Protein AF-A0A2E2QR20-F1 (afdb_monomer_lite)

Secondary structure (DSSP, 8-state):
----HHHHHHHHHHHT-TTTS-TTGGG--HHHHHHHHHHHHHHHHHHHHTT-HHHHHHHHHHHHHHHHHHHHHHHHTTS--HHHHHHHHHHHHHHH-TTT-TTSSTT----GGGPPPHHHHHHHHHHHHHHHHHTSPPSSTTSPPPTTTT--TTS-HHHHHHHHHHHHHTTT-S-SSSHHHHHHHHHHHHHHHHHHH-

Sequence (198 aa):
MSYTIDDLKTLMARLRDPETGCPWDTRQTYRTIVPHTLEEAYEVADAIEREDYPHLKDELGDLLFQVIFYAQIGREDGHFDFDGVVHHLVRKLVRRHPHVFPEGTLDSRIDPDNRPDEAWIKESWERIKAEERALKPAPDAGAPESRLDGIARTLPAMARAEKLQKRAARHGFDWPDIAPVFDKLHEEIDELKEAWEA

Structure (mmCIF, N/CA/C/O backbone):
data_AF-A0A2E2QR20-F1
#
_entry.id   AF-A0A2E2QR20-F1
#
loop_
_atom_site.group_PDB
_atom_site.id
_atom_site.type_symbol
_atom_site.label_atom_id
_atom_site.label_alt_id
_atom_site.label_comp_id
_atom_site.label_asym_id
_atom_site.label_entity_id
_atom_site.label_seq_id
_atom_site.pdbx_PDB_ins_code
_atom_site.Cartn_x
_atom_site.Cartn_y
_atom_site.Cartn_z
_atom_site.occupancy
_atom_site.B_iso_or_equiv
_atom_site.auth_seq_id
_atom_site.auth_comp_id
_atom_site.auth_asym_id
_atom_site.auth_atom_id
_atom_site.pdbx_PDB_model_num
ATOM 1 N N . MET A 1 1 ? 2.701 27.846 -2.614 1.00 77.56 1 MET A N 1
ATOM 2 C CA . MET A 1 1 ? 3.636 26.922 -1.936 1.00 77.56 1 MET A CA 1
ATOM 3 C C . MET A 1 1 ? 3.178 25.508 -2.236 1.00 77.56 1 MET A C 1
ATOM 5 O O . MET A 1 1 ? 1.974 25.304 -2.306 1.00 77.56 1 MET A O 1
ATOM 9 N N . SER A 1 2 ? 4.102 24.579 -2.472 1.00 91.56 2 SER A N 1
ATOM 10 C CA . SER A 1 2 ? 3.808 23.159 -2.703 1.00 91.56 2 SER A CA 1
ATOM 11 C C . SER A 1 2 ? 4.402 22.333 -1.570 1.00 91.56 2 SER A C 1
ATOM 13 O O . SER A 1 2 ? 5.550 22.571 -1.201 1.00 91.56 2 SER A O 1
ATOM 15 N N . TYR A 1 3 ? 3.634 21.382 -1.050 1.00 96.88 3 TYR A N 1
ATOM 16 C CA . TYR A 1 3 ? 4.095 20.429 -0.044 1.00 96.88 3 TYR A CA 1
ATOM 17 C C . TYR A 1 3 ? 4.788 19.227 -0.697 1.00 96.88 3 TYR A C 1
ATOM 19 O O . TYR A 1 3 ? 4.536 18.897 -1.857 1.00 96.88 3 TYR A O 1
ATOM 27 N N . THR A 1 4 ? 5.666 18.589 0.064 1.00 96.88 4 THR A N 1
ATOM 28 C CA . THR A 1 4 ? 6.452 17.406 -0.293 1.00 96.88 4 THR A CA 1
ATOM 29 C C . THR A 1 4 ? 6.040 16.204 0.561 1.00 96.88 4 THR A C 1
ATOM 31 O O . THR A 1 4 ? 5.252 16.317 1.500 1.00 96.88 4 THR A O 1
ATOM 34 N N . ILE A 1 5 ? 6.603 15.032 0.270 1.00 97.00 5 ILE A N 1
ATOM 35 C CA . ILE A 1 5 ? 6.406 13.838 1.103 1.00 97.00 5 ILE A CA 1
ATOM 36 C C . ILE A 1 5 ? 6.947 14.031 2.527 1.00 97.00 5 ILE A C 1
ATOM 38 O O . ILE A 1 5 ? 6.355 13.516 3.474 1.00 97.00 5 ILE A O 1
ATOM 42 N N . ASP A 1 6 ? 8.020 14.800 2.713 1.00 97.56 6 ASP A N 1
ATOM 43 C CA . ASP A 1 6 ? 8.552 15.070 4.053 1.00 97.56 6 ASP A CA 1
ATOM 44 C C . ASP A 1 6 ? 7.619 15.970 4.872 1.00 97.56 6 ASP A C 1
ATOM 46 O O . ASP A 1 6 ? 7.481 15.781 6.086 1.00 97.56 6 ASP A O 1
ATOM 50 N N . ASP A 1 7 ? 6.901 16.883 4.213 1.00 98.00 7 ASP A N 1
ATOM 51 C CA . ASP A 1 7 ? 5.836 17.658 4.853 1.00 98.00 7 ASP A CA 1
ATOM 52 C C . ASP A 1 7 ? 4.685 16.744 5.292 1.00 98.00 7 ASP A C 1
ATOM 54 O O . ASP A 1 7 ? 4.198 16.871 6.413 1.00 98.00 7 ASP A O 1
ATOM 58 N N . LEU A 1 8 ? 4.296 15.770 4.461 1.00 97.94 8 LEU A N 1
ATOM 59 C CA . LEU A 1 8 ? 3.256 14.790 4.794 1.00 97.94 8 LEU A CA 1
ATOM 60 C C . LEU A 1 8 ? 3.669 13.869 5.957 1.00 97.94 8 LEU A C 1
ATOM 62 O O . LEU A 1 8 ? 2.878 13.637 6.873 1.00 97.94 8 LEU A O 1
ATOM 66 N N . LYS A 1 9 ? 4.925 13.403 5.979 1.00 98.31 9 LYS A N 1
ATOM 67 C CA . LYS A 1 9 ? 5.504 12.657 7.114 1.00 98.31 9 LYS A CA 1
ATOM 68 C C . LYS A 1 9 ? 5.462 13.493 8.395 1.00 98.31 9 LYS A C 1
ATOM 70 O O . LYS A 1 9 ? 5.087 12.993 9.454 1.00 98.31 9 LYS A O 1
ATOM 75 N N . THR A 1 10 ? 5.818 14.774 8.296 1.00 98.38 10 THR A N 1
ATOM 76 C CA . THR A 1 10 ? 5.790 15.712 9.426 1.00 98.38 10 THR A CA 1
ATOM 77 C C . THR A 1 10 ? 4.365 15.950 9.919 1.00 98.38 10 THR A C 1
ATOM 79 O O . THR A 1 10 ? 4.124 15.928 11.125 1.00 98.38 10 THR A O 1
ATOM 82 N N . LEU A 1 11 ? 3.414 16.137 9.002 1.00 98.44 11 LEU A N 1
ATOM 83 C CA . LEU A 1 11 ? 1.996 16.305 9.304 1.00 98.44 11 LEU A CA 1
ATOM 84 C C . LEU A 1 11 ? 1.454 15.090 10.056 1.00 98.44 11 LEU A C 1
ATOM 86 O O . LEU A 1 11 ? 0.875 15.255 11.124 1.00 98.44 11 LEU A O 1
ATOM 90 N N . MET A 1 12 ? 1.698 13.877 9.557 1.00 98.44 12 MET A N 1
ATOM 91 C CA . MET A 1 12 ? 1.227 12.652 10.206 1.00 98.44 12 MET A CA 1
ATOM 92 C C . MET A 1 12 ? 1.830 12.473 11.606 1.00 98.44 12 MET A C 1
ATOM 94 O O . MET A 1 12 ? 1.111 12.163 12.555 1.00 98.44 12 MET A O 1
ATOM 98 N N . ALA A 1 13 ? 3.130 12.740 11.766 1.00 98.25 13 ALA A N 1
ATOM 99 C CA . ALA A 1 13 ? 3.775 12.706 13.076 1.00 98.25 13 ALA A CA 1
ATOM 100 C C . ALA A 1 13 ? 3.150 13.711 14.061 1.00 98.25 13 ALA A C 1
ATOM 102 O O . ALA A 1 13 ? 3.042 13.414 15.245 1.00 98.25 13 ALA A O 1
ATOM 103 N N . ARG A 1 14 ? 2.706 14.884 13.584 1.00 98.44 14 ARG A N 1
ATOM 104 C CA . ARG A 1 14 ? 1.979 15.866 14.405 1.00 98.44 14 ARG A CA 1
ATOM 105 C C . ARG A 1 14 ? 0.561 15.420 14.738 1.00 98.44 14 ARG A C 1
ATOM 107 O O . ARG A 1 14 ? 0.148 15.585 15.879 1.00 98.44 14 ARG A O 1
ATOM 114 N N . LEU A 1 15 ? -0.169 14.842 13.785 1.00 98.50 15 LEU A N 1
ATOM 115 C CA . LEU A 1 15 ? -1.511 14.305 14.034 1.00 98.50 15 LEU A CA 1
ATOM 116 C C . LEU A 1 15 ? -1.493 13.206 15.099 1.00 98.50 15 LEU A C 1
ATOM 118 O O . LEU A 1 15 ? -2.401 13.139 15.923 1.00 98.50 15 LEU A O 1
ATOM 122 N N . ARG A 1 16 ? -0.445 12.380 15.114 1.00 98.12 16 ARG A N 1
ATOM 123 C CA . ARG A 1 16 ? -0.284 11.271 16.061 1.00 98.12 16 ARG A CA 1
ATOM 124 C C . ARG A 1 16 ? 0.590 11.586 17.275 1.00 98.12 16 ARG A C 1
ATOM 126 O O . ARG A 1 16 ? 0.896 10.683 18.051 1.00 98.12 16 ARG A O 1
ATOM 133 N N . ASP A 1 17 ? 0.963 12.847 17.477 1.00 98.00 17 ASP A N 1
ATOM 134 C CA . ASP A 1 17 ? 1.697 13.259 18.670 1.00 98.00 17 ASP A CA 1
ATOM 135 C C . ASP A 1 17 ? 0.860 12.964 19.938 1.00 98.00 17 ASP A C 1
ATOM 137 O O . ASP A 1 17 ? -0.284 13.417 20.023 1.00 98.00 17 ASP A O 1
ATOM 141 N N . PRO A 1 18 ? 1.375 12.210 20.930 1.00 96.12 18 PRO A N 1
ATOM 142 C CA . PRO A 1 18 ? 0.577 11.803 22.090 1.00 96.12 18 PRO A CA 1
ATOM 143 C C . PRO A 1 18 ? 0.102 12.953 22.988 1.00 96.12 18 PRO A C 1
ATOM 145 O O . PRO A 1 18 ? -0.860 12.778 23.735 1.00 96.12 18 PRO A O 1
ATOM 148 N N . GLU A 1 19 ? 0.781 14.103 22.957 1.00 97.44 19 GLU A N 1
ATOM 149 C CA . GLU A 1 19 ? 0.493 15.240 23.837 1.00 97.44 19 GLU A CA 1
ATOM 150 C C . GLU A 1 19 ? -0.369 16.301 23.145 1.00 97.44 19 GLU A C 1
ATOM 152 O O . GLU A 1 19 ? -1.261 16.888 23.760 1.00 97.44 19 GLU A O 1
ATOM 157 N N . THR A 1 20 ? -0.096 16.558 21.867 1.00 97.81 20 THR A N 1
ATOM 158 C CA . THR A 1 20 ? -0.645 17.692 21.106 1.00 97.81 20 THR A CA 1
ATOM 159 C C . THR A 1 20 ? -1.403 17.284 19.848 1.00 97.81 20 THR A C 1
ATOM 161 O O . THR A 1 20 ? -2.007 18.137 19.195 1.00 97.81 20 THR A O 1
ATOM 164 N N . GLY A 1 21 ? -1.376 15.997 19.504 1.00 97.25 21 GLY A N 1
ATOM 165 C CA . GLY A 1 21 ? -2.012 15.455 18.317 1.00 97.25 21 GLY A CA 1
ATOM 166 C C . GLY A 1 21 ? -3.527 15.332 18.434 1.00 97.25 21 GLY A C 1
ATOM 167 O O . GLY A 1 21 ? -4.170 15.678 19.428 1.00 97.25 21 GLY A O 1
ATOM 168 N N . CYS A 1 22 ? -4.121 14.810 17.372 1.00 97.81 22 CYS A N 1
ATOM 169 C CA . CYS A 1 22 ? -5.545 14.559 17.289 1.00 97.81 22 CYS A CA 1
ATOM 170 C C . CYS A 1 22 ? -5.917 13.310 18.117 1.00 97.81 22 CYS A C 1
ATOM 172 O O . CYS A 1 22 ? -5.369 12.222 17.899 1.00 97.81 22 CYS A O 1
ATOM 174 N N . PRO A 1 23 ? -6.894 13.400 19.042 1.00 96.62 23 PRO A N 1
ATOM 175 C CA . PRO A 1 23 ? -7.329 12.256 19.848 1.00 96.62 23 PRO A CA 1
ATOM 176 C C . PRO A 1 23 ? -7.919 11.099 19.034 1.00 96.62 23 PRO A C 1
ATOM 178 O O . PRO A 1 23 ? -7.983 9.973 19.526 1.00 96.62 23 PRO A O 1
ATOM 181 N N . TRP A 1 24 ? -8.411 11.369 17.821 1.00 96.44 24 TRP A N 1
ATOM 182 C CA . TRP A 1 24 ? -8.887 10.324 16.920 1.00 96.44 24 TRP A CA 1
ATOM 183 C C . TRP A 1 24 ? -7.713 9.607 16.254 1.00 96.44 24 TRP A C 1
ATOM 185 O O . TRP A 1 24 ? -7.662 8.379 16.323 1.00 96.44 24 TRP A O 1
ATOM 195 N N . ASP A 1 25 ? -6.754 10.357 15.698 1.00 97.69 25 ASP A N 1
ATOM 196 C CA . ASP A 1 25 ? -5.595 9.798 14.996 1.00 97.69 25 ASP A CA 1
ATOM 197 C C . ASP A 1 25 ? -4.741 8.956 15.937 1.00 97.69 25 ASP A C 1
ATOM 199 O O . ASP A 1 25 ? -4.456 7.804 15.634 1.00 97.69 25 ASP A O 1
ATOM 203 N N . THR A 1 26 ? -4.409 9.476 17.120 1.00 97.44 26 THR A N 1
ATOM 204 C CA . THR A 1 26 ? -3.608 8.781 18.151 1.00 97.44 26 THR A CA 1
ATOM 205 C C . THR A 1 26 ? -4.195 7.441 18.611 1.00 97.44 26 THR A C 1
ATOM 207 O O . THR A 1 26 ? -3.447 6.550 19.011 1.00 97.44 26 THR A O 1
ATOM 210 N N . ARG A 1 27 ? -5.520 7.250 18.535 1.00 97.19 27 ARG A N 1
ATOM 211 C CA . ARG A 1 27 ? -6.189 5.989 18.917 1.00 97.19 27 ARG A CA 1
ATOM 212 C C . ARG A 1 27 ? -6.198 4.937 17.813 1.00 97.19 27 ARG A C 1
ATOM 214 O O . ARG A 1 27 ? -6.545 3.786 18.087 1.00 97.19 27 ARG A O 1
ATOM 221 N N . GLN A 1 28 ? -5.864 5.309 16.581 1.00 98.12 28 GLN A N 1
ATOM 222 C CA . GLN A 1 28 ? -5.882 4.372 15.468 1.00 98.12 28 GLN A CA 1
ATOM 223 C C . GLN A 1 28 ? -4.754 3.346 15.582 1.00 98.12 28 GLN A C 1
ATOM 225 O O . GLN A 1 28 ? -3.651 3.644 16.044 1.00 98.12 28 GLN A O 1
ATOM 230 N N . THR A 1 29 ? -5.046 2.138 15.109 1.00 97.62 29 THR A N 1
ATOM 231 C CA . THR A 1 29 ? -4.131 0.995 15.025 1.00 97.62 29 THR A CA 1
ATOM 232 C C . THR A 1 29 ? -4.129 0.464 13.596 1.00 97.62 29 THR A C 1
ATOM 234 O O . THR A 1 29 ? -5.047 0.763 12.833 1.00 97.62 29 THR A O 1
ATOM 237 N N . TYR A 1 30 ? -3.192 -0.422 13.236 1.00 97.31 30 TYR A N 1
ATOM 238 C CA . TYR A 1 30 ? -3.204 -1.045 11.903 1.00 97.31 30 TYR A CA 1
ATOM 239 C C . TYR A 1 30 ? -4.580 -1.609 11.526 1.00 97.31 30 TYR A C 1
ATOM 241 O O . TYR A 1 30 ? -5.037 -1.443 10.402 1.00 97.31 30 TYR A O 1
ATOM 249 N N . ARG A 1 31 ? -5.265 -2.254 12.480 1.00 96.38 31 ARG A N 1
ATOM 250 C CA . ARG A 1 31 ? -6.555 -2.911 12.243 1.00 96.38 31 ARG A CA 1
ATOM 251 C C . ARG A 1 31 ? -7.693 -1.928 12.003 1.00 96.38 31 ARG A C 1
ATOM 253 O O . ARG A 1 31 ? -8.572 -2.246 11.211 1.00 96.38 31 ARG A O 1
ATOM 260 N N . THR A 1 32 ? -7.697 -0.787 12.689 1.00 97.06 32 THR A N 1
ATOM 261 C CA . THR A 1 32 ? -8.779 0.201 12.549 1.00 97.06 32 THR A CA 1
ATOM 262 C C . THR A 1 32 ? -8.670 0.975 11.240 1.00 97.06 32 THR A C 1
ATOM 264 O O . THR A 1 32 ? -9.689 1.415 10.733 1.00 97.06 32 THR A O 1
ATOM 267 N N . ILE A 1 33 ? -7.471 1.055 10.653 1.00 97.00 33 ILE A N 1
ATOM 268 C CA . ILE A 1 33 ? -7.223 1.727 9.369 1.00 97.00 33 ILE A CA 1
ATOM 269 C C . ILE A 1 33 ? -7.548 0.845 8.144 1.00 97.00 33 ILE A C 1
ATOM 271 O O . ILE A 1 33 ? -7.801 1.364 7.059 1.00 97.00 33 ILE A O 1
ATOM 275 N N . VAL A 1 34 ? -7.592 -0.492 8.286 1.00 95.75 34 VAL A N 1
ATOM 276 C CA . VAL A 1 34 ? -7.855 -1.407 7.147 1.00 95.75 34 VAL A CA 1
ATOM 277 C C . VAL A 1 34 ? -9.154 -1.093 6.395 1.00 95.75 34 VAL A C 1
ATOM 279 O O . VAL A 1 34 ? -9.089 -1.054 5.168 1.00 95.75 34 VAL A O 1
ATOM 282 N N . PRO A 1 35 ? -10.313 -0.885 7.052 1.00 93.31 35 PRO A N 1
ATOM 283 C CA . PRO A 1 35 ? -11.553 -0.584 6.339 1.00 93.31 35 PRO A CA 1
ATOM 284 C C . PRO A 1 35 ? -11.434 0.673 5.473 1.00 93.31 35 PRO A C 1
ATOM 286 O O . PRO A 1 35 ? -11.756 0.604 4.295 1.00 93.31 35 PRO A O 1
ATOM 289 N N . HIS A 1 36 ? -10.862 1.749 6.022 1.00 95.12 36 HIS A N 1
ATOM 290 C CA . HIS A 1 36 ? -10.620 3.001 5.300 1.00 95.12 36 HIS A CA 1
ATOM 291 C C . HIS A 1 36 ? -9.690 2.790 4.102 1.00 95.12 36 HIS A C 1
ATOM 293 O O . HIS A 1 36 ? -9.986 3.213 3.000 1.00 95.12 36 HIS A O 1
ATOM 299 N N . THR A 1 37 ? -8.612 2.017 4.268 1.00 96.94 37 THR A N 1
ATOM 300 C CA . THR A 1 37 ? -7.702 1.694 3.150 1.00 96.94 37 THR A CA 1
ATOM 301 C C . THR A 1 37 ? -8.399 0.963 2.004 1.00 96.94 37 THR A C 1
ATOM 303 O O . THR A 1 37 ? -8.028 1.135 0.845 1.00 96.94 37 THR A O 1
ATOM 306 N N . LEU A 1 38 ? -9.372 0.105 2.315 1.00 93.56 38 LEU A N 1
ATOM 307 C CA . LEU A 1 38 ? -10.155 -0.578 1.290 1.00 93.56 38 LEU A CA 1
ATOM 308 C C . LEU A 1 38 ? -11.146 0.375 0.623 1.00 93.56 38 LEU A C 1
ATOM 310 O O . LEU A 1 38 ? -11.290 0.297 -0.590 1.00 93.56 38 LEU A O 1
ATOM 314 N N . GLU A 1 39 ? -11.792 1.244 1.400 1.00 93.38 39 GLU A N 1
ATOM 315 C CA . GLU A 1 39 ? -12.704 2.287 0.919 1.00 93.38 39 GLU A CA 1
ATOM 316 C C . GLU A 1 39 ? -12.002 3.211 -0.085 1.00 93.38 39 GLU A C 1
ATOM 318 O O . GLU A 1 39 ? -12.399 3.207 -1.247 1.00 93.38 39 GLU A O 1
ATOM 323 N N . GLU A 1 40 ? -10.867 3.826 0.274 1.00 97.19 40 GLU A N 1
ATOM 324 C CA . GLU A 1 40 ? -10.140 4.723 -0.648 1.00 97.19 40 GLU A CA 1
ATOM 325 C C . GLU A 1 40 ? -9.683 4.000 -1.926 1.00 97.19 40 GLU A C 1
ATOM 327 O O . GLU A 1 40 ? -9.619 4.569 -3.012 1.00 97.19 40 GLU A O 1
ATOM 332 N N . ALA A 1 41 ? -9.357 2.705 -1.835 1.00 96.31 41 ALA A N 1
ATOM 333 C CA . ALA A 1 41 ? -8.988 1.925 -3.014 1.00 96.31 41 ALA A CA 1
ATOM 334 C C . ALA A 1 41 ? -10.175 1.697 -3.969 1.00 96.31 41 ALA A C 1
ATOM 336 O O . ALA A 1 41 ? -9.956 1.576 -5.178 1.00 96.31 41 ALA A O 1
ATOM 337 N N . TYR A 1 42 ? -11.403 1.617 -3.447 1.00 93.00 42 TYR A N 1
ATOM 338 C CA . TYR A 1 42 ? -12.615 1.563 -4.265 1.00 93.00 42 TYR A CA 1
ATOM 339 C C . TYR A 1 42 ? -12.982 2.934 -4.827 1.00 93.00 42 TYR A C 1
ATOM 341 O O . TYR A 1 42 ? -13.334 2.994 -6.000 1.00 93.00 42 TYR A O 1
ATOM 349 N N . GLU A 1 43 ? -12.830 4.013 -4.061 1.00 96.44 43 GLU A N 1
ATOM 350 C CA . GLU A 1 43 ? -13.072 5.380 -4.547 1.00 96.44 43 GLU A CA 1
ATOM 351 C C . GLU A 1 43 ? -12.099 5.750 -5.682 1.00 96.44 43 GLU A C 1
ATOM 353 O O . GLU A 1 43 ? -12.511 6.251 -6.729 1.00 96.44 43 GLU A O 1
ATOM 358 N N . VAL A 1 44 ? -10.818 5.362 -5.577 1.00 98.25 44 VAL A N 1
ATOM 359 C CA . VAL A 1 44 ? -9.859 5.462 -6.696 1.00 98.25 44 VAL A CA 1
ATOM 360 C C . VAL A 1 44 ? -1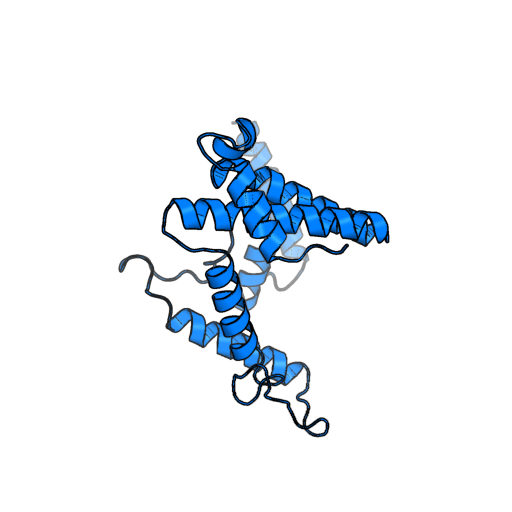0.363 4.716 -7.938 1.00 98.25 44 VAL A C 1
ATOM 362 O O . VAL A 1 44 ? -10.212 5.211 -9.057 1.00 98.25 44 VAL A O 1
ATOM 365 N N . ALA A 1 45 ? -10.928 3.517 -7.769 1.00 95.81 45 ALA A N 1
ATOM 366 C CA . ALA A 1 45 ? -11.449 2.739 -8.889 1.00 95.81 45 ALA A CA 1
ATOM 367 C C . ALA A 1 45 ? -12.691 3.401 -9.513 1.00 95.81 45 ALA A C 1
ATOM 369 O O . ALA A 1 45 ? -12.736 3.529 -10.736 1.00 95.81 45 ALA A O 1
ATOM 370 N N . ASP A 1 46 ? -13.639 3.881 -8.700 1.00 94.38 46 ASP A N 1
ATOM 371 C CA . ASP A 1 46 ? -14.839 4.599 -9.160 1.00 94.38 46 ASP A CA 1
ATOM 372 C C . ASP A 1 46 ? -14.468 5.875 -9.927 1.00 94.38 46 ASP A C 1
ATOM 374 O O . ASP A 1 46 ? -14.947 6.108 -11.041 1.00 94.38 46 ASP A O 1
ATOM 378 N N . ALA A 1 47 ? -13.532 6.666 -9.394 1.00 97.06 47 ALA A N 1
ATOM 379 C CA . ALA A 1 47 ? -13.051 7.879 -10.047 1.00 97.06 47 ALA A CA 1
ATOM 380 C C . ALA A 1 47 ? -12.419 7.590 -11.423 1.00 97.06 47 ALA A C 1
ATOM 382 O O . ALA 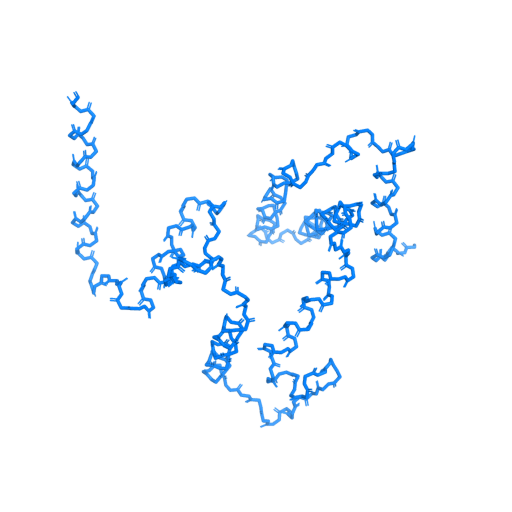A 1 47 ? -12.615 8.359 -12.368 1.00 97.06 47 ALA A O 1
ATOM 383 N N . ILE A 1 48 ? -11.699 6.469 -11.568 1.00 97.25 48 ILE A N 1
ATOM 384 C CA . ILE A 1 48 ? -11.155 6.020 -12.862 1.00 97.25 48 ILE A CA 1
ATOM 385 C C . ILE A 1 48 ? -12.277 5.610 -13.818 1.00 97.25 48 ILE A C 1
ATOM 387 O O . ILE A 1 48 ? -12.257 6.030 -14.974 1.00 97.25 48 ILE A O 1
ATOM 391 N N . GLU A 1 49 ? -13.241 4.805 -13.364 1.00 96.75 49 GLU A N 1
ATOM 392 C CA . GLU A 1 49 ? -14.360 4.337 -14.198 1.00 96.75 49 GLU A CA 1
ATOM 393 C C . GLU A 1 49 ? -15.215 5.492 -14.729 1.00 96.75 49 GLU A C 1
ATOM 395 O O . GLU A 1 49 ? -15.750 5.422 -15.836 1.00 96.75 49 GLU A O 1
ATOM 400 N N . ARG A 1 50 ? -15.307 6.577 -13.959 1.00 96.88 50 ARG A N 1
ATOM 401 C CA . ARG A 1 50 ? -16.056 7.788 -14.308 1.00 96.88 50 ARG A CA 1
ATOM 402 C C . ARG A 1 50 ? -15.230 8.838 -15.050 1.00 96.88 50 ARG A C 1
ATOM 404 O O . ARG A 1 50 ? -15.777 9.886 -15.390 1.00 96.88 50 ARG A O 1
ATOM 411 N N . GLU A 1 51 ? -13.942 8.580 -15.282 1.00 98.06 51 GLU A N 1
ATOM 412 C CA . GLU A 1 51 ? -12.980 9.535 -15.852 1.00 98.06 51 GLU A CA 1
ATOM 413 C C . GLU A 1 51 ? -12.935 10.883 -15.092 1.00 98.06 51 GLU A C 1
ATOM 415 O O . GLU A 1 51 ? -12.644 11.941 -15.658 1.00 98.06 51 GLU A O 1
ATOM 420 N N . ASP A 1 52 ? -13.205 10.862 -13.782 1.00 97.88 52 ASP A N 1
ATOM 421 C CA . ASP A 1 52 ? -13.216 12.044 -12.917 1.00 97.88 52 ASP A CA 1
ATOM 422 C C . ASP A 1 52 ? -11.805 12.319 -12.381 1.00 97.88 52 ASP A C 1
ATOM 424 O O . ASP A 1 52 ? -11.453 12.006 -11.245 1.00 97.88 52 ASP A O 1
ATOM 428 N N . TYR A 1 53 ? -10.944 12.873 -13.237 1.00 97.44 53 TYR A N 1
ATOM 429 C CA . TYR A 1 53 ? -9.542 13.132 -12.890 1.00 97.44 53 TYR A CA 1
ATOM 430 C C . TYR A 1 53 ? -9.326 14.090 -11.706 1.00 97.44 53 TYR A C 1
ATOM 432 O O . TYR A 1 53 ? -8.361 13.878 -10.963 1.00 97.44 53 TYR A O 1
ATOM 440 N N . PRO A 1 54 ? -10.139 15.151 -11.515 1.00 97.00 54 PRO A N 1
ATOM 441 C CA . PRO A 1 54 ? -10.071 15.956 -10.302 1.00 97.00 54 PRO A CA 1
ATOM 442 C C . PRO A 1 54 ? -10.281 15.115 -9.044 1.00 97.00 54 PRO A C 1
ATOM 444 O O . PRO A 1 54 ? -9.441 15.178 -8.152 1.00 97.00 54 PRO A O 1
ATOM 447 N N . HIS A 1 55 ? -11.329 14.289 -9.013 1.00 96.81 55 HIS A N 1
ATOM 448 C CA . HIS A 1 55 ? -11.619 13.435 -7.866 1.00 96.81 55 HIS A CA 1
ATOM 449 C C . HIS A 1 55 ? -10.555 12.348 -7.683 1.00 96.81 55 HIS A C 1
ATOM 451 O O . HIS A 1 55 ? -10.031 12.181 -6.590 1.00 96.81 55 HIS A O 1
ATOM 457 N N . LEU A 1 56 ? -10.100 11.714 -8.770 1.00 98.38 56 LEU A N 1
ATOM 458 C CA . LEU A 1 56 ? -9.019 10.721 -8.741 1.00 98.38 56 LEU A CA 1
ATOM 459 C C . LEU A 1 56 ? -7.754 11.242 -8.046 1.00 98.38 56 LEU A C 1
ATOM 461 O O . LEU A 1 56 ? -7.055 10.490 -7.369 1.00 98.38 56 LEU A O 1
ATOM 465 N N . LYS A 1 57 ? -7.420 12.522 -8.237 1.00 98.00 57 LYS A N 1
ATOM 466 C CA . LYS A 1 57 ? -6.266 13.130 -7.570 1.00 98.00 57 LYS A CA 1
ATOM 467 C C . LYS A 1 57 ? -6.448 13.169 -6.050 1.00 98.00 57 LYS A C 1
ATOM 469 O O . LYS A 1 57 ? -5.464 12.945 -5.344 1.00 98.00 57 LYS A O 1
ATOM 474 N N . ASP A 1 58 ? -7.652 13.478 -5.584 1.00 97.75 58 ASP A N 1
ATOM 475 C CA . ASP A 1 58 ? -7.981 13.543 -4.162 1.00 97.75 58 ASP A CA 1
ATOM 476 C C . ASP A 1 58 ? -7.955 12.127 -3.560 1.00 97.75 58 ASP A C 1
ATOM 478 O O . ASP A 1 58 ? -7.187 11.887 -2.630 1.00 97.75 58 ASP A O 1
ATOM 482 N N . GLU A 1 59 ? -8.602 11.154 -4.210 1.00 98.12 59 GLU A N 1
ATOM 483 C CA . GLU A 1 59 ? -8.650 9.755 -3.748 1.00 98.12 59 GLU A CA 1
ATOM 484 C C . GLU A 1 59 ? -7.269 9.073 -3.718 1.00 98.12 59 GLU A C 1
ATOM 486 O O . GLU A 1 59 ? -6.926 8.322 -2.803 1.00 98.12 59 GLU A O 1
ATOM 491 N N . LEU A 1 60 ? -6.396 9.365 -4.692 1.00 98.44 60 LEU A N 1
ATOM 492 C CA . LEU A 1 60 ? -4.999 8.909 -4.646 1.00 98.44 60 LEU A CA 1
ATOM 493 C C . LEU A 1 60 ? -4.228 9.533 -3.474 1.00 98.44 60 LEU A C 1
ATOM 495 O O . LEU A 1 60 ? -3.296 8.912 -2.950 1.00 98.44 60 LEU A O 1
ATOM 499 N N . GLY A 1 61 ? -4.585 10.758 -3.088 1.00 98.06 61 GLY A N 1
ATOM 500 C CA . GLY A 1 61 ? -4.062 11.435 -1.909 1.00 98.06 61 GLY A CA 1
ATOM 501 C C . GLY A 1 61 ? -4.498 10.745 -0.621 1.00 98.06 61 GLY A C 1
ATOM 502 O O . GLY A 1 61 ? -3.645 10.465 0.225 1.00 98.0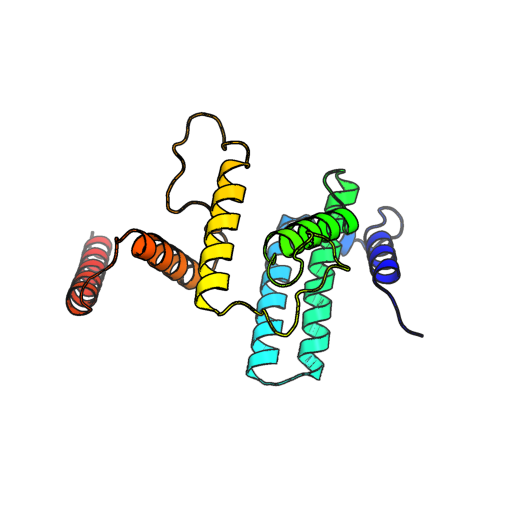6 61 GLY A O 1
ATOM 503 N N . ASP A 1 62 ? -5.776 10.397 -0.509 1.00 98.19 62 ASP A N 1
ATOM 504 C CA . ASP A 1 62 ? -6.333 9.718 0.662 1.00 98.19 62 ASP A CA 1
ATOM 505 C C . ASP A 1 62 ? -5.790 8.291 0.791 1.00 98.19 62 ASP A C 1
ATOM 507 O O . ASP A 1 62 ? -5.313 7.893 1.859 1.00 98.19 62 ASP A O 1
ATOM 511 N N . LEU A 1 63 ? -5.666 7.556 -0.317 1.00 98.38 63 LEU A N 1
ATOM 512 C CA . LEU A 1 63 ? -4.999 6.255 -0.320 1.00 98.38 63 LEU A CA 1
ATOM 513 C C . LEU A 1 63 ? -3.516 6.357 0.096 1.00 98.38 63 LEU A C 1
ATOM 515 O O . LEU A 1 63 ? -3.016 5.515 0.853 1.00 98.38 63 LEU A O 1
ATOM 519 N N . LEU A 1 64 ? -2.794 7.394 -0.353 1.00 98.38 64 LEU A N 1
ATOM 520 C CA . LEU A 1 64 ? -1.422 7.667 0.096 1.00 98.38 64 LEU A CA 1
ATOM 521 C C . LEU A 1 64 ? -1.374 8.019 1.591 1.00 98.38 64 LEU A C 1
ATOM 523 O O . LEU A 1 64 ? -0.448 7.589 2.288 1.00 98.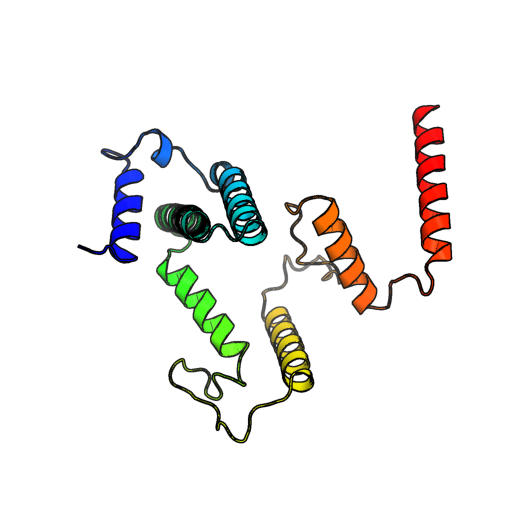38 64 LEU A O 1
ATOM 527 N N . PHE A 1 65 ? -2.361 8.763 2.095 1.00 98.12 65 PHE A N 1
ATOM 528 C CA . PHE A 1 65 ? -2.477 9.101 3.510 1.00 98.12 65 PHE A CA 1
ATOM 529 C C . PHE A 1 65 ? -2.573 7.838 4.372 1.00 98.12 65 PHE A C 1
ATOM 531 O O . PHE A 1 65 ? -1.846 7.741 5.361 1.00 98.12 65 PHE A O 1
ATOM 538 N N . GLN A 1 66 ? -3.331 6.819 3.946 1.00 98.19 66 GLN A N 1
ATOM 539 C CA . GLN A 1 66 ? -3.385 5.530 4.653 1.00 98.19 66 GLN A CA 1
ATOM 540 C C . GLN A 1 66 ? -2.009 4.838 4.719 1.00 98.19 66 GLN A C 1
ATOM 542 O O . GLN A 1 66 ? -1.610 4.325 5.769 1.00 98.19 66 GLN A O 1
ATOM 547 N N . VAL A 1 67 ? -1.224 4.865 3.632 1.00 98.25 67 VAL A N 1
ATOM 548 C CA . VAL A 1 67 ? 0.146 4.307 3.613 1.00 98.25 67 VAL A CA 1
ATOM 549 C C . VAL A 1 67 ? 1.069 5.051 4.582 1.00 98.25 67 VAL A C 1
ATOM 551 O O . VAL A 1 67 ? 1.837 4.419 5.313 1.00 98.25 67 VAL A O 1
ATOM 554 N N . ILE A 1 68 ? 0.986 6.383 4.618 1.00 98.31 68 ILE A N 1
ATOM 555 C CA . ILE A 1 68 ? 1.744 7.221 5.557 1.00 98.31 68 ILE A CA 1
ATOM 556 C C . ILE A 1 68 ? 1.322 6.934 7.001 1.00 98.31 68 ILE A C 1
ATOM 558 O O . ILE A 1 68 ? 2.180 6.849 7.880 1.00 98.31 68 ILE A O 1
ATOM 562 N N . PHE A 1 69 ? 0.030 6.713 7.240 1.00 98.31 69 PHE A N 1
ATOM 563 C CA . PHE A 1 69 ? -0.511 6.356 8.547 1.00 98.31 69 PHE A CA 1
ATOM 564 C C . PHE A 1 69 ? 0.108 5.048 9.055 1.00 98.31 69 PHE A C 1
ATOM 566 O O . PHE A 1 69 ? 0.666 5.004 10.153 1.00 98.31 69 PHE A O 1
ATOM 573 N N . TYR A 1 70 ? 0.099 3.993 8.234 1.00 98.56 70 TYR A N 1
ATOM 574 C CA . TYR A 1 70 ? 0.730 2.718 8.584 1.00 98.56 70 TYR A CA 1
ATOM 575 C C . TYR A 1 70 ? 2.228 2.841 8.833 1.00 98.56 70 TYR A C 1
ATOM 577 O O . TYR A 1 70 ? 2.746 2.216 9.756 1.00 98.56 70 TYR A O 1
ATOM 585 N N . ALA A 1 71 ? 2.926 3.634 8.022 1.00 98.44 71 ALA A N 1
ATOM 586 C CA . ALA A 1 71 ? 4.350 3.876 8.195 1.00 98.44 71 ALA A CA 1
ATOM 587 C C . ALA A 1 71 ? 4.663 4.644 9.489 1.00 98.44 71 ALA A C 1
ATOM 589 O O . ALA A 1 71 ? 5.684 4.379 10.121 1.00 98.44 71 ALA A O 1
ATOM 590 N N . GLN A 1 72 ? 3.788 5.565 9.902 1.00 98.56 72 GLN A N 1
ATOM 591 C CA . GLN A 1 72 ? 3.928 6.283 11.164 1.00 98.56 72 GLN A CA 1
ATOM 592 C C . GLN A 1 72 ? 3.714 5.349 12.365 1.00 98.56 72 GLN A C 1
ATOM 594 O O . GLN A 1 72 ? 4.563 5.329 13.252 1.00 98.56 72 GLN A O 1
ATOM 599 N N . ILE A 1 73 ? 2.660 4.520 12.368 1.00 98.44 73 ILE A N 1
ATOM 600 C CA . ILE A 1 73 ? 2.462 3.503 13.422 1.00 98.44 73 ILE A CA 1
ATOM 601 C C . ILE A 1 73 ? 3.643 2.513 13.434 1.00 98.44 73 ILE A C 1
ATOM 603 O O . ILE A 1 73 ? 4.204 2.225 14.486 1.00 98.44 73 ILE A O 1
ATOM 607 N N . GLY A 1 74 ? 4.090 2.058 12.258 1.00 98.25 74 GLY A N 1
ATOM 608 C CA . GLY A 1 74 ? 5.263 1.188 12.105 1.00 98.25 74 GLY A CA 1
ATOM 609 C C . GLY A 1 74 ? 6.517 1.760 12.750 1.00 98.25 74 GLY A C 1
ATOM 610 O O . GLY A 1 74 ? 7.293 1.023 13.365 1.00 98.25 74 GLY A O 1
ATOM 611 N N . ARG A 1 75 ? 6.706 3.077 12.629 1.00 98.06 75 ARG A N 1
ATOM 612 C CA . ARG A 1 75 ? 7.837 3.791 13.212 1.00 98.06 75 ARG A CA 1
ATOM 613 C C . ARG A 1 75 ? 7.695 3.904 14.726 1.00 98.06 75 ARG A C 1
ATOM 615 O O . ARG A 1 75 ? 8.688 3.712 15.423 1.00 98.06 75 ARG A O 1
ATOM 622 N N . GLU A 1 76 ? 6.497 4.211 15.220 1.00 97.88 76 GLU A N 1
ATOM 623 C CA . GLU A 1 76 ? 6.179 4.270 16.655 1.00 97.88 76 GLU A CA 1
ATOM 624 C C . GLU A 1 76 ? 6.441 2.922 17.345 1.00 97.88 76 GLU A C 1
ATOM 626 O O . GLU A 1 76 ? 7.033 2.890 18.423 1.00 97.88 76 GLU A O 1
ATOM 631 N N . ASP A 1 77 ? 6.102 1.815 16.680 1.00 97.69 77 ASP A N 1
ATOM 632 C CA . ASP A 1 77 ? 6.318 0.451 17.178 1.00 97.69 77 ASP A CA 1
ATOM 633 C C . ASP A 1 77 ? 7.750 -0.079 16.944 1.00 97.69 77 ASP A C 1
ATOM 635 O O . ASP A 1 77 ? 8.103 -1.169 17.401 1.00 97.69 77 ASP A O 1
ATOM 639 N N . GLY A 1 78 ? 8.593 0.656 16.210 1.00 97.50 78 GLY A N 1
ATOM 640 C CA . GLY A 1 78 ? 9.962 0.244 15.881 1.00 97.50 78 GLY A CA 1
ATOM 641 C C . GLY A 1 78 ? 10.064 -0.903 14.864 1.00 97.50 78 GLY A C 1
ATOM 642 O O . GLY A 1 78 ? 11.073 -1.609 14.834 1.00 97.50 78 GLY A O 1
ATOM 643 N N . HIS A 1 79 ? 9.040 -1.113 14.032 1.00 96.69 79 HIS A N 1
ATOM 644 C CA . HIS A 1 79 ? 9.009 -2.167 13.013 1.00 96.69 79 HIS A CA 1
ATOM 645 C C . HIS A 1 79 ? 9.596 -1.725 11.665 1.00 96.69 79 HIS A C 1
ATOM 647 O O . HIS A 1 79 ? 10.422 -2.434 11.088 1.00 96.69 79 HIS A O 1
ATOM 653 N N . PHE A 1 80 ? 9.146 -0.586 11.139 1.00 98.06 80 PHE A N 1
ATOM 654 C CA . PHE A 1 80 ? 9.567 -0.010 9.856 1.00 98.06 80 PHE A CA 1
ATOM 655 C C . PHE A 1 80 ? 9.092 1.441 9.756 1.00 98.06 80 PHE A C 1
ATOM 657 O O . PHE A 1 80 ? 8.195 1.843 10.479 1.00 98.06 80 PHE A O 1
ATOM 664 N N . ASP A 1 81 ? 9.630 2.217 8.825 1.00 97.69 81 ASP A N 1
ATOM 665 C CA . ASP A 1 81 ? 9.150 3.563 8.515 1.00 97.69 81 ASP A CA 1
ATOM 666 C C . ASP A 1 81 ? 8.838 3.711 7.017 1.00 97.69 81 ASP A C 1
ATOM 668 O O . ASP A 1 81 ? 8.966 2.767 6.228 1.00 97.69 81 ASP A O 1
ATOM 672 N N . PHE A 1 82 ? 8.394 4.904 6.617 1.00 98.19 82 PHE A N 1
ATOM 673 C CA . PHE A 1 82 ? 8.018 5.175 5.230 1.00 98.19 82 PHE A CA 1
ATOM 674 C C . PHE A 1 82 ? 9.204 4.996 4.273 1.00 98.19 82 PHE A C 1
ATOM 676 O O . PHE A 1 82 ? 9.056 4.414 3.197 1.00 98.19 82 PHE A O 1
ATOM 683 N N . ASP A 1 83 ? 10.395 5.431 4.682 1.00 97.81 83 ASP A N 1
ATOM 684 C CA . ASP A 1 83 ? 11.597 5.350 3.853 1.00 97.81 83 ASP A CA 1
ATOM 685 C C . ASP A 1 83 ? 12.024 3.884 3.663 1.00 97.81 83 ASP A C 1
ATOM 687 O O . ASP A 1 83 ? 12.412 3.486 2.563 1.00 97.81 83 ASP A O 1
ATOM 691 N N . GLY A 1 84 ? 11.851 3.040 4.684 1.00 97.88 84 GLY A N 1
ATOM 692 C CA . GLY A 1 84 ? 12.006 1.591 4.604 1.00 97.88 84 GLY A CA 1
ATOM 693 C C . GLY A 1 84 ? 11.009 0.926 3.649 1.00 97.88 84 GLY A C 1
ATOM 694 O O . GLY A 1 84 ? 11.402 0.057 2.862 1.00 97.88 84 GLY A O 1
ATOM 695 N N . VAL A 1 85 ? 9.740 1.357 3.652 1.00 97.75 85 VAL A N 1
ATOM 696 C CA . VAL A 1 85 ? 8.718 0.890 2.692 1.00 97.75 85 VAL A CA 1
ATOM 697 C C . VAL A 1 85 ? 9.128 1.240 1.259 1.00 97.75 85 VAL A C 1
ATOM 699 O O . VAL A 1 85 ? 9.153 0.358 0.392 1.00 97.75 85 VAL A O 1
ATOM 702 N N . VAL A 1 86 ? 9.511 2.497 1.012 1.00 97.94 86 VAL A N 1
ATOM 703 C CA . VAL A 1 86 ? 9.971 2.968 -0.304 1.00 97.94 86 VAL A CA 1
ATOM 704 C C . VAL A 1 86 ? 11.230 2.222 -0.739 1.00 97.94 86 VAL A C 1
ATOM 706 O O . VAL A 1 86 ? 11.280 1.709 -1.857 1.00 97.94 86 VAL A O 1
ATOM 709 N N . HIS A 1 87 ? 12.224 2.084 0.140 1.00 96.88 87 HIS A N 1
ATOM 710 C CA . HIS A 1 87 ? 13.458 1.357 -0.148 1.00 96.88 87 HIS A CA 1
ATOM 711 C C . HIS A 1 87 ? 13.172 -0.091 -0.564 1.00 96.88 87 HIS A C 1
ATOM 713 O O . HIS A 1 87 ? 13.690 -0.570 -1.579 1.00 96.88 87 HIS A O 1
ATOM 719 N N . HIS A 1 88 ? 12.314 -0.789 0.188 1.00 95.44 88 HIS A N 1
ATOM 720 C CA . HIS A 1 88 ? 11.939 -2.163 -0.126 1.00 95.44 88 HIS A CA 1
ATOM 721 C C . HIS A 1 88 ? 11.220 -2.261 -1.479 1.00 95.44 88 HIS A C 1
ATOM 723 O O . HIS A 1 88 ? 11.524 -3.157 -2.275 1.00 95.44 88 HIS A O 1
ATOM 729 N N . LEU A 1 89 ? 10.300 -1.334 -1.766 1.00 95.88 89 LE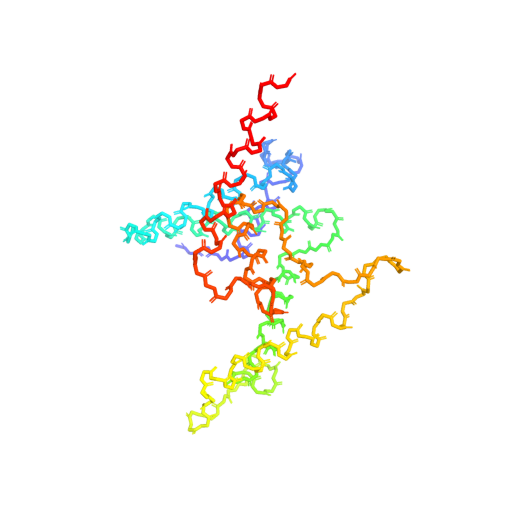U A N 1
ATOM 730 C CA . LEU A 1 89 ? 9.587 -1.267 -3.040 1.00 95.88 89 LEU A CA 1
ATOM 731 C C . LEU A 1 89 ? 10.544 -1.021 -4.213 1.00 95.88 89 LEU A C 1
ATOM 733 O O . LEU A 1 89 ? 10.535 -1.793 -5.172 1.00 95.88 89 LEU A O 1
ATOM 737 N N . VAL A 1 90 ? 11.392 0.005 -4.123 1.00 96.88 90 VAL A N 1
ATOM 738 C CA . VAL A 1 90 ? 12.338 0.391 -5.178 1.00 96.88 90 VAL A CA 1
ATOM 739 C C . VAL A 1 90 ? 13.306 -0.748 -5.473 1.00 96.88 90 VAL A C 1
ATOM 741 O O . VAL A 1 90 ? 13.400 -1.187 -6.619 1.00 96.88 90 VAL A O 1
ATOM 744 N N . ARG A 1 91 ? 13.960 -1.312 -4.448 1.00 95.38 91 ARG A N 1
ATOM 745 C CA . ARG A 1 91 ? 14.885 -2.445 -4.616 1.00 95.38 91 ARG A CA 1
ATOM 746 C C . ARG A 1 91 ? 14.207 -3.635 -5.303 1.00 95.38 91 ARG A C 1
ATOM 748 O O . ARG A 1 91 ? 14.793 -4.274 -6.177 1.00 95.38 91 ARG A O 1
ATOM 755 N N . LYS A 1 92 ? 12.965 -3.939 -4.916 1.00 93.31 92 LYS A N 1
ATOM 756 C CA . LYS A 1 92 ? 12.171 -5.025 -5.503 1.00 93.31 92 LYS A CA 1
ATOM 757 C C . LYS A 1 92 ? 11.813 -4.749 -6.963 1.00 93.31 92 LYS A C 1
ATOM 759 O O . LYS A 1 92 ? 11.923 -5.657 -7.783 1.00 93.31 92 LYS A O 1
ATOM 764 N N . LEU A 1 93 ? 11.378 -3.534 -7.297 1.00 94.75 93 LEU A N 1
ATOM 765 C CA . LEU A 1 93 ? 10.997 -3.172 -8.664 1.00 94.75 93 LEU A CA 1
ATOM 766 C C . LEU A 1 93 ? 12.205 -3.114 -9.596 1.00 94.75 93 LEU A C 1
ATOM 768 O O . LEU A 1 93 ? 12.118 -3.666 -10.689 1.00 94.75 93 LEU A O 1
ATOM 772 N N . VAL A 1 94 ? 13.333 -2.562 -9.148 1.00 95.06 94 VAL A N 1
ATOM 773 C CA . VAL A 1 94 ? 14.586 -2.552 -9.916 1.00 95.06 94 VAL A CA 1
ATOM 774 C C . VAL A 1 94 ? 15.022 -3.978 -10.255 1.00 95.06 94 VAL A C 1
ATOM 776 O O . VAL A 1 94 ? 15.242 -4.294 -11.420 1.00 95.06 94 VAL A O 1
ATOM 779 N N . ARG A 1 95 ? 15.022 -4.890 -9.271 1.00 92.12 95 ARG A N 1
ATOM 780 C CA . ARG A 1 95 ? 15.335 -6.306 -9.519 1.00 92.12 95 ARG A CA 1
ATOM 781 C C . ARG A 1 95 ? 14.359 -6.976 -10.491 1.00 92.12 95 ARG A C 1
ATOM 783 O O . ARG A 1 95 ? 14.777 -7.805 -11.288 1.00 92.12 95 ARG A O 1
ATOM 790 N N . ARG A 1 96 ? 13.059 -6.672 -10.403 1.00 92.12 96 ARG A N 1
ATOM 791 C CA . ARG A 1 96 ? 12.009 -7.309 -11.224 1.00 92.12 96 ARG A CA 1
ATOM 792 C C . ARG A 1 96 ? 11.933 -6.793 -12.660 1.00 92.12 96 ARG A C 1
ATOM 794 O O . ARG A 1 96 ? 11.252 -7.424 -13.465 1.00 92.12 96 ARG A O 1
ATOM 801 N N . HIS A 1 97 ? 12.620 -5.698 -12.979 1.00 93.88 97 HIS A N 1
ATOM 802 C CA . HIS A 1 97 ? 12.641 -5.109 -14.316 1.00 93.88 97 HIS A CA 1
ATOM 803 C C . HIS A 1 97 ? 14.073 -5.020 -14.861 1.00 93.88 97 HIS A C 1
ATOM 805 O O . HIS A 1 97 ? 14.525 -3.924 -15.184 1.00 93.88 97 HIS A O 1
ATOM 811 N N . PRO A 1 98 ? 14.796 -6.147 -15.022 1.00 92.50 98 PRO A N 1
ATOM 812 C CA . PRO A 1 98 ? 16.154 -6.122 -15.574 1.00 92.50 98 PRO A CA 1
ATOM 813 C C . PRO A 1 98 ? 16.191 -5.613 -17.025 1.00 92.50 98 PRO A C 1
ATOM 815 O O . PRO A 1 98 ? 17.209 -5.122 -17.485 1.00 92.50 98 PRO A O 1
ATOM 818 N N . HIS A 1 99 ? 15.068 -5.679 -17.742 1.00 90.62 99 HIS A N 1
ATOM 819 C CA . HIS A 1 99 ? 14.916 -5.098 -19.077 1.00 90.62 99 HIS A CA 1
ATOM 820 C C . HIS A 1 99 ? 14.816 -3.567 -19.080 1.00 90.62 99 HIS A C 1
ATOM 822 O O . HIS A 1 99 ? 14.961 -2.952 -20.128 1.00 90.62 99 HIS A O 1
ATOM 828 N N . VAL A 1 100 ? 14.540 -2.944 -17.932 1.00 92.94 100 VAL A N 1
ATOM 829 C CA . VAL A 1 100 ? 14.580 -1.482 -17.770 1.00 92.94 100 VAL A CA 1
ATOM 830 C C . VAL A 1 100 ? 15.861 -1.066 -17.050 1.00 92.94 100 VAL A C 1
ATOM 832 O O . VAL A 1 100 ? 16.495 -0.094 -17.454 1.00 92.94 100 VAL A O 1
ATOM 835 N N . PHE A 1 101 ? 16.256 -1.833 -16.030 1.00 95.12 101 PHE A N 1
ATOM 836 C CA . PHE A 1 101 ? 17.409 -1.588 -15.167 1.00 95.12 101 PHE A CA 1
ATOM 837 C C . PHE A 1 101 ? 18.448 -2.721 -15.292 1.00 95.12 101 PHE A C 1
ATOM 839 O O . PHE A 1 101 ? 18.562 -3.549 -14.380 1.00 95.12 101 PHE A O 1
ATOM 846 N N . PRO A 1 102 ? 19.194 -2.811 -16.409 1.00 92.75 102 PRO A N 1
ATOM 847 C CA . PRO A 1 102 ? 20.062 -3.959 -16.701 1.00 92.75 102 PRO A CA 1
ATOM 848 C C . PRO A 1 102 ? 21.181 -4.171 -15.678 1.00 92.75 102 PRO A C 1
ATOM 850 O O . PRO A 1 102 ? 21.596 -5.304 -15.449 1.00 92.75 102 PRO A O 1
ATOM 853 N N . GLU A 1 103 ? 21.632 -3.107 -15.014 1.00 93.06 103 GLU A N 1
ATOM 854 C CA . GLU A 1 103 ? 22.683 -3.178 -13.990 1.00 93.06 103 GLU A CA 1
ATOM 855 C C . GLU A 1 103 ? 22.111 -3.235 -12.565 1.00 93.06 103 GLU A C 1
ATOM 857 O O . GLU A 1 103 ? 22.853 -3.219 -11.586 1.00 93.06 103 GLU A O 1
ATOM 862 N N . GLY A 1 104 ? 20.782 -3.278 -12.420 1.00 92.94 104 GLY A N 1
ATOM 863 C CA . GLY A 1 104 ? 20.127 -3.278 -11.114 1.00 92.94 104 GLY A CA 1
ATOM 864 C C . GLY A 1 104 ? 20.254 -1.950 -10.357 1.00 92.94 104 GLY A C 1
ATOM 865 O O . GLY A 1 104 ? 20.150 -1.934 -9.130 1.00 92.94 104 GLY A O 1
ATOM 866 N N . THR A 1 105 ? 20.460 -0.841 -11.070 1.00 94.69 105 THR A N 1
ATOM 867 C CA . THR A 1 105 ? 20.516 0.522 -10.518 1.00 94.69 105 THR A CA 1
ATOM 868 C C . THR A 1 105 ? 19.459 1.407 -11.173 1.00 94.69 105 THR A C 1
ATOM 870 O O . THR A 1 105 ? 19.076 1.179 -12.321 1.00 94.69 105 THR A O 1
ATOM 873 N N . LEU A 1 106 ? 18.995 2.443 -10.466 1.00 95.62 106 LEU A N 1
ATOM 874 C CA . LEU A 1 106 ? 17.998 3.382 -10.997 1.00 95.62 106 LEU A CA 1
ATOM 875 C C . LEU A 1 106 ? 18.498 4.189 -12.200 1.00 95.62 106 LEU A C 1
ATOM 877 O O . LEU A 1 106 ? 17.679 4.650 -12.992 1.00 95.62 106 LEU A O 1
ATOM 881 N N . ASP A 1 107 ? 19.812 4.345 -12.351 1.00 95.88 107 ASP A N 1
ATOM 882 C CA . ASP A 1 107 ? 20.424 5.101 -13.446 1.00 95.88 107 ASP A CA 1
ATOM 883 C C . ASP A 1 107 ? 20.696 4.240 -14.681 1.00 95.88 107 ASP A C 1
ATOM 885 O O . ASP A 1 107 ? 20.821 4.775 -15.782 1.00 95.88 107 ASP A O 1
ATOM 889 N N . SER A 1 108 ? 20.723 2.911 -14.531 1.00 94.25 108 SER A N 1
ATOM 890 C CA . SER A 1 108 ? 20.932 2.006 -15.659 1.00 94.25 108 SER A CA 1
ATOM 891 C C . SER A 1 108 ? 19.809 2.120 -16.691 1.00 94.25 108 SER A C 1
ATOM 893 O O . SER A 1 108 ? 18.637 2.326 -16.360 1.00 94.25 108 SER A O 1
ATOM 895 N N . ARG A 1 109 ? 20.178 2.037 -17.970 1.00 93.88 109 ARG A N 1
ATOM 896 C CA . ARG A 1 109 ? 19.262 2.138 -19.109 1.00 93.88 109 ARG A CA 1
ATOM 897 C C . ARG A 1 109 ? 19.566 1.016 -20.084 1.00 93.88 109 ARG A C 1
ATOM 899 O O . ARG A 1 109 ? 20.729 0.717 -20.336 1.00 93.88 109 ARG A O 1
ATOM 906 N N . ILE A 1 110 ? 18.519 0.411 -20.633 1.00 90.38 110 ILE A N 1
ATOM 907 C CA . ILE A 1 110 ? 18.654 -0.512 -21.757 1.00 90.38 110 ILE A CA 1
ATOM 908 C C . ILE A 1 110 ? 18.952 0.254 -23.048 1.00 90.38 110 ILE A C 1
ATOM 910 O O . ILE A 1 110 ? 18.512 1.394 -23.220 1.00 90.38 110 ILE A O 1
ATOM 914 N N . ASP A 1 111 ? 19.656 -0.400 -23.964 1.00 87.81 111 ASP A N 1
ATOM 915 C CA . ASP A 1 111 ? 19.768 0.045 -25.347 1.00 87.81 111 ASP A CA 1
ATOM 916 C C . ASP A 1 111 ? 18.365 0.085 -25.999 1.00 87.81 111 ASP A C 1
ATOM 918 O O . ASP A 1 111 ? 17.668 -0.938 -26.001 1.00 87.81 111 ASP A O 1
ATOM 922 N N . PRO A 1 112 ? 17.909 1.240 -26.527 1.00 88.00 112 PRO A N 1
ATOM 923 C CA . PRO A 1 112 ? 16.632 1.346 -27.227 1.00 88.00 112 PRO A CA 1
ATOM 924 C C . PRO A 1 112 ? 16.453 0.337 -28.367 1.00 88.00 112 PRO A C 1
ATOM 926 O O . PRO A 1 112 ? 15.318 -0.084 -28.599 1.00 88.00 112 PRO A O 1
ATOM 929 N N . ASP A 1 113 ? 17.543 -0.073 -29.017 1.00 90.00 113 ASP A N 1
ATOM 930 C CA . ASP A 1 113 ? 17.525 -1.003 -30.150 1.00 90.00 113 ASP A CA 1
ATOM 931 C C . ASP A 1 113 ? 17.470 -2.477 -29.712 1.00 90.00 113 ASP A C 1
ATOM 933 O O . ASP A 1 113 ? 17.252 -3.366 -30.534 1.00 90.00 113 ASP A O 1
ATOM 937 N N . ASN A 1 114 ? 17.614 -2.755 -28.410 1.00 83.56 114 ASN A N 1
ATOM 938 C CA . ASN A 1 114 ? 17.628 -4.107 -27.845 1.00 83.56 114 ASN A CA 1
ATOM 939 C C . ASN A 1 114 ? 16.526 -4.326 -26.794 1.00 83.56 114 ASN A C 1
ATOM 941 O O . ASN A 1 114 ? 16.728 -4.991 -25.775 1.00 83.56 114 ASN A O 1
ATOM 945 N N . ARG A 1 115 ? 15.347 -3.731 -27.003 1.00 87.38 115 ARG A N 1
ATOM 946 C CA . ARG A 1 115 ? 14.209 -3.912 -26.094 1.00 87.38 115 ARG A CA 1
ATOM 947 C C . ARG A 1 115 ? 13.624 -5.323 -26.237 1.00 87.38 115 ARG A C 1
ATOM 949 O O . ARG A 1 115 ? 13.275 -5.710 -27.351 1.00 87.38 115 ARG A O 1
ATOM 956 N N . PRO A 1 116 ? 13.471 -6.078 -25.135 1.00 88.94 116 PRO A N 1
ATOM 957 C CA . PRO A 1 116 ? 12.870 -7.401 -25.190 1.00 88.94 116 PRO A CA 1
ATOM 958 C C . PRO A 1 116 ? 11.377 -7.315 -25.511 1.00 88.94 116 PRO A C 1
ATOM 960 O O . PRO A 1 116 ? 10.713 -6.321 -25.204 1.00 88.94 116 PRO A O 1
ATOM 963 N N . ASP A 1 117 ? 10.853 -8.387 -26.099 1.00 91.88 117 ASP A N 1
ATOM 964 C CA . ASP A 1 117 ? 9.425 -8.547 -26.343 1.00 91.88 117 ASP A CA 1
ATOM 965 C C . ASP A 1 117 ? 8.647 -8.898 -25.058 1.00 91.88 117 ASP A C 1
ATOM 967 O O . ASP A 1 117 ? 9.200 -9.195 -23.993 1.00 91.88 117 ASP A O 1
ATOM 971 N N . GLU A 1 118 ? 7.318 -8.851 -25.154 1.00 90.38 118 GLU A N 1
ATOM 972 C CA . GLU A 1 118 ? 6.421 -9.131 -24.031 1.00 90.38 118 GLU A CA 1
ATOM 973 C C . GLU A 1 118 ? 6.553 -10.576 -23.515 1.00 90.38 118 GLU A C 1
ATOM 975 O O . GLU A 1 118 ? 6.427 -10.825 -22.311 1.00 90.38 118 GLU A O 1
ATOM 980 N N . ALA A 1 119 ? 6.849 -11.528 -24.407 1.00 89.62 119 ALA A N 1
ATOM 981 C CA . ALA A 1 119 ? 7.008 -12.935 -24.054 1.00 89.62 119 ALA A CA 1
ATOM 982 C C . ALA A 1 119 ? 8.211 -13.131 -23.122 1.00 89.62 119 ALA A C 1
ATOM 984 O O . ALA A 1 119 ? 8.072 -13.725 -22.047 1.00 89.62 119 ALA A O 1
ATOM 985 N N . TRP A 1 120 ? 9.354 -12.548 -23.481 1.00 91.38 120 TRP A N 1
ATOM 986 C CA . TRP A 1 120 ? 10.560 -12.555 -22.664 1.00 91.38 120 TRP A CA 1
ATOM 987 C C . TRP A 1 120 ? 10.337 -11.853 -21.319 1.00 91.38 120 TRP A C 1
ATOM 989 O O . TRP A 1 120 ? 10.738 -12.367 -20.271 1.00 91.38 120 TRP A O 1
ATOM 999 N N . ILE A 1 121 ? 9.653 -10.699 -21.312 1.00 90.31 121 ILE A N 1
ATOM 1000 C CA . ILE A 1 121 ? 9.364 -9.946 -20.078 1.00 90.31 121 ILE A CA 1
ATOM 1001 C C . ILE A 1 121 ? 8.547 -10.803 -19.105 1.00 90.31 121 ILE A C 1
ATOM 1003 O O . ILE A 1 121 ? 8.879 -10.884 -17.917 1.00 90.31 121 ILE A O 1
ATOM 1007 N N . LYS A 1 122 ? 7.507 -11.478 -19.603 1.00 85.06 122 LYS A N 1
ATOM 1008 C CA . LYS A 1 122 ? 6.646 -12.351 -18.798 1.00 85.06 122 LYS A CA 1
ATOM 1009 C C . LYS A 1 122 ? 7.422 -13.527 -18.204 1.00 85.06 122 LYS A C 1
ATOM 1011 O O . LYS A 1 122 ? 7.271 -13.812 -17.014 1.00 85.06 122 LYS A O 1
ATOM 1016 N N . GLU A 1 123 ? 8.269 -14.177 -19.001 1.00 86.31 123 GLU A N 1
ATOM 1017 C CA . GLU A 1 123 ? 9.117 -15.283 -18.544 1.00 86.31 123 GLU A CA 1
ATOM 1018 C C . GLU A 1 123 ? 10.119 -14.821 -17.477 1.00 86.31 123 GLU A C 1
ATOM 1020 O O . GLU A 1 123 ? 10.194 -15.405 -16.390 1.00 86.31 123 GLU A O 1
ATOM 1025 N N . SER A 1 124 ? 10.832 -13.719 -17.734 1.00 87.12 124 SER A N 1
ATOM 1026 C CA . SER A 1 124 ? 11.788 -13.153 -16.781 1.00 87.12 124 SER A CA 1
ATOM 1027 C C . SER A 1 124 ? 11.111 -12.784 -15.459 1.00 87.12 124 SER A C 1
ATOM 1029 O O . SER A 1 124 ? 11.686 -13.001 -14.390 1.00 87.12 124 SER A O 1
ATOM 1031 N N . TRP A 1 125 ? 9.894 -12.242 -15.500 1.00 87.00 125 TRP A N 1
ATOM 1032 C CA . TRP A 1 125 ? 9.166 -11.847 -14.297 1.00 87.00 125 TRP A CA 1
ATOM 1033 C C . TRP A 1 125 ? 8.760 -13.045 -13.434 1.00 87.00 125 TRP A C 1
ATOM 1035 O O . TRP A 1 125 ? 8.919 -13.011 -12.209 1.00 87.00 125 TRP A O 1
ATOM 1045 N N . GLU A 1 126 ? 8.270 -14.124 -14.048 1.00 84.19 126 GLU A N 1
ATOM 1046 C CA . GLU A 1 126 ? 7.912 -15.345 -13.319 1.00 84.19 126 GLU A CA 1
ATOM 1047 C C . GLU A 1 126 ? 9.150 -16.070 -12.769 1.00 84.19 126 GLU A C 1
ATOM 1049 O O . GLU A 1 126 ? 9.116 -16.519 -11.618 1.00 84.19 126 GLU A O 1
ATOM 1054 N N . ARG A 1 127 ? 10.269 -16.087 -13.511 1.00 87.31 127 ARG A N 1
ATOM 1055 C CA . ARG A 1 127 ? 11.560 -16.600 -13.021 1.00 87.31 127 ARG A CA 1
ATOM 1056 C C . ARG A 1 127 ? 12.035 -15.842 -11.780 1.00 87.31 127 ARG A C 1
ATOM 1058 O O . ARG A 1 127 ? 12.270 -16.458 -10.743 1.00 87.31 127 ARG A O 1
ATOM 1065 N N . ILE A 1 128 ? 12.089 -14.509 -11.838 1.00 86.62 128 ILE A N 1
ATOM 1066 C CA . ILE A 1 128 ? 12.531 -13.676 -10.705 1.00 86.62 128 ILE A CA 1
ATOM 1067 C C . ILE A 1 128 ? 11.612 -13.874 -9.493 1.00 86.62 128 ILE A C 1
ATOM 1069 O O . ILE A 1 128 ? 12.081 -14.001 -8.365 1.00 86.62 128 ILE A O 1
ATOM 1073 N N . LYS A 1 129 ? 10.292 -13.964 -9.688 1.00 81.81 129 LYS A N 1
ATOM 1074 C CA . LYS A 1 129 ? 9.361 -14.278 -8.590 1.00 81.81 129 LYS A CA 1
ATOM 1075 C C . LYS A 1 129 ? 9.579 -15.663 -7.983 1.00 81.81 129 LYS A C 1
ATOM 1077 O O . LYS A 1 129 ? 9.260 -15.858 -6.809 1.00 81.81 129 LYS A O 1
ATOM 1082 N N . ALA A 1 130 ? 10.006 -16.649 -8.769 1.00 80.12 130 ALA A N 1
ATOM 1083 C CA . ALA A 1 130 ? 10.333 -17.976 -8.256 1.00 80.12 130 ALA A CA 1
ATOM 1084 C C . ALA A 1 130 ? 11.598 -17.923 -7.386 1.00 80.12 130 ALA A C 1
ATOM 1086 O O . ALA A 1 130 ? 11.560 -18.384 -6.248 1.00 80.12 130 ALA A O 1
ATOM 1087 N N . GLU A 1 131 ? 12.654 -17.258 -7.861 1.00 85.00 131 GLU A N 1
ATOM 1088 C CA . GLU A 1 131 ? 13.890 -17.015 -7.099 1.00 85.00 131 GLU A CA 1
ATOM 1089 C C . GLU A 1 131 ? 13.607 -16.266 -5.783 1.00 85.00 131 GLU A C 1
ATOM 1091 O O . GLU A 1 131 ? 14.103 -16.628 -4.720 1.00 85.00 131 GLU A O 1
ATOM 1096 N N . GLU A 1 132 ? 12.738 -15.252 -5.823 1.00 83.38 132 GLU A N 1
ATOM 1097 C CA . GLU A 1 132 ? 12.316 -14.504 -4.636 1.00 83.38 132 GLU A CA 1
ATOM 1098 C C . GLU A 1 132 ? 11.583 -15.353 -3.598 1.00 83.38 132 GLU A C 1
ATOM 1100 O O . GLU A 1 132 ? 11.737 -15.107 -2.403 1.00 83.38 132 GLU A O 1
ATOM 1105 N N . ARG A 1 133 ? 10.757 -16.310 -4.037 1.00 77.75 133 ARG A N 1
ATOM 1106 C CA . ARG A 1 133 ? 10.059 -17.233 -3.132 1.00 77.75 133 ARG A CA 1
ATOM 1107 C C . ARG A 1 133 ? 11.042 -18.181 -2.459 1.00 77.75 133 ARG A C 1
ATOM 1109 O O . ARG A 1 133 ? 10.965 -18.331 -1.248 1.00 77.75 133 ARG A O 1
ATOM 1116 N N . ALA A 1 134 ? 12.007 -18.707 -3.213 1.00 77.94 134 ALA A N 1
ATOM 1117 C CA . ALA A 1 134 ? 13.044 -19.596 -2.690 1.00 77.94 134 ALA A CA 1
ATOM 1118 C C . ALA A 1 134 ? 13.952 -18.934 -1.633 1.00 77.94 134 ALA A C 1
ATOM 1120 O O . ALA A 1 134 ? 14.533 -19.625 -0.803 1.00 77.94 134 ALA A O 1
ATOM 1121 N N . LEU A 1 135 ? 14.077 -17.602 -1.654 1.00 77.31 135 LEU A N 1
ATOM 1122 C CA . LEU A 1 135 ? 14.879 -16.831 -0.694 1.00 77.31 135 LEU A CA 1
ATOM 1123 C C . LEU A 1 135 ? 14.114 -16.405 0.568 1.00 77.31 135 LEU A C 1
ATOM 1125 O O . LEU A 1 135 ? 14.733 -15.879 1.496 1.00 77.31 135 LEU A O 1
ATOM 1129 N N . LYS A 1 136 ? 12.784 -16.558 0.617 1.00 70.19 136 LYS A N 1
ATOM 1130 C CA . LYS A 1 136 ? 12.033 -16.245 1.838 1.00 70.19 136 LYS A CA 1
ATOM 1131 C C . LYS A 1 136 ? 12.315 -17.322 2.889 1.00 70.19 136 LYS A C 1
ATOM 1133 O O . LYS A 1 136 ? 12.349 -18.497 2.530 1.00 70.19 136 LYS A O 1
ATOM 1138 N N . PRO A 1 137 ? 12.481 -16.954 4.174 1.00 57.53 137 PRO A N 1
ATOM 1139 C CA . PRO A 1 137 ? 12.503 -17.943 5.243 1.00 57.53 137 PRO A CA 1
ATOM 1140 C C . PRO A 1 137 ? 11.240 -18.791 5.124 1.00 57.53 137 PRO A C 1
ATOM 1142 O O . PRO A 1 137 ? 10.149 -18.229 4.972 1.00 57.53 137 PRO A O 1
ATOM 1145 N N . ALA A 1 138 ? 11.390 -20.116 5.148 1.00 54.59 138 ALA A N 1
ATOM 1146 C CA . ALA A 1 138 ? 10.239 -21.001 5.205 1.00 54.59 138 ALA A CA 1
ATOM 1147 C C . ALA A 1 138 ? 9.355 -20.546 6.383 1.00 54.59 138 ALA A C 1
ATOM 1149 O O . ALA A 1 138 ? 9.893 -20.334 7.477 1.00 54.59 138 ALA A O 1
ATOM 1150 N N . PRO A 1 139 ? 8.038 -20.341 6.188 1.00 49.66 139 PRO A N 1
ATOM 1151 C CA . PRO A 1 139 ? 7.143 -20.222 7.331 1.00 49.66 139 PRO A CA 1
ATOM 1152 C C . PRO A 1 139 ? 7.316 -21.495 8.168 1.00 49.66 139 PRO A C 1
ATOM 1154 O O . PRO A 1 139 ? 7.543 -22.546 7.572 1.00 49.66 139 PRO A O 1
ATOM 1157 N N . ASP A 1 140 ? 7.309 -21.363 9.500 1.00 49.75 140 ASP A N 1
ATOM 1158 C CA . ASP A 1 140 ? 7.525 -22.409 10.517 1.00 49.75 140 ASP A CA 1
ATOM 1159 C C . ASP A 1 140 ? 7.750 -23.822 9.960 1.00 49.75 140 ASP A C 1
ATOM 1161 O O . ASP A 1 140 ? 6.840 -24.396 9.365 1.00 49.75 140 ASP A O 1
ATOM 1165 N N . ALA A 1 141 ? 8.955 -24.363 10.184 1.00 45.66 141 ALA A N 1
ATOM 1166 C CA . ALA A 1 141 ? 9.551 -25.591 9.634 1.00 45.66 141 ALA A CA 1
ATOM 1167 C C . ALA A 1 141 ? 8.745 -26.910 9.803 1.00 45.66 141 ALA A C 1
ATOM 1169 O O . ALA A 1 141 ? 9.265 -27.920 10.271 1.00 45.66 141 ALA A O 1
ATOM 1170 N N . GLY A 1 142 ? 7.479 -26.926 9.398 1.00 51.44 142 GLY A N 1
ATOM 1171 C CA . GLY A 1 142 ? 6.538 -28.027 9.565 1.00 51.44 142 GLY A CA 1
ATOM 1172 C C . GLY A 1 142 ? 5.303 -27.966 8.659 1.00 51.44 142 GLY A C 1
ATOM 1173 O O . GLY A 1 142 ? 4.634 -28.988 8.523 1.00 51.44 142 GLY A O 1
ATOM 1174 N N . ALA A 1 143 ? 5.002 -26.839 8.000 1.00 55.81 143 ALA A N 1
ATOM 1175 C CA . ALA A 1 143 ? 3.924 -26.774 7.010 1.00 55.81 143 ALA A CA 1
ATOM 1176 C C . ALA A 1 143 ? 4.484 -26.889 5.575 1.00 55.81 143 ALA A C 1
ATOM 1178 O O . ALA A 1 143 ? 5.359 -26.105 5.205 1.00 55.81 143 ALA A O 1
ATOM 1179 N N . PRO A 1 144 ? 4.011 -27.840 4.744 1.00 58.12 144 PRO A N 1
ATOM 1180 C CA . PRO A 1 144 ? 4.392 -27.885 3.336 1.00 58.12 144 PRO A CA 1
ATOM 1181 C C . PRO A 1 144 ? 3.896 -26.623 2.617 1.00 58.12 144 PRO A C 1
ATOM 1183 O O . PRO A 1 144 ? 2.745 -26.225 2.787 1.00 58.12 144 PRO A O 1
ATOM 1186 N N . GLU A 1 145 ? 4.760 -26.012 1.802 1.00 64.50 145 GLU A N 1
ATOM 1187 C CA . GLU A 1 145 ? 4.415 -24.835 0.997 1.00 64.50 145 GLU A CA 1
ATOM 1188 C C . GLU A 1 145 ? 3.261 -25.190 0.041 1.00 64.50 145 GLU A C 1
ATOM 1190 O O . GLU A 1 145 ? 3.381 -26.068 -0.821 1.00 64.50 145 GLU A O 1
ATOM 1195 N N . SER A 1 146 ? 2.108 -24.540 0.210 1.00 79.31 146 SER A N 1
ATOM 1196 C CA . SER A 1 146 ? 0.934 -24.791 -0.618 1.00 79.31 146 SER A CA 1
ATOM 1197 C C . SER A 1 146 ? 1.055 -24.034 -1.932 1.00 79.31 146 SER A C 1
ATOM 1199 O O . SER A 1 146 ? 1.382 -22.845 -1.990 1.00 79.31 146 SER A O 1
ATOM 1201 N N . ARG A 1 147 ? 0.674 -24.689 -3.034 1.00 79.00 147 ARG A N 1
ATOM 1202 C CA . ARG A 1 147 ? 0.604 -24.033 -4.349 1.00 79.00 147 ARG A CA 1
ATOM 1203 C C . ARG A 1 147 ? -0.350 -22.839 -4.357 1.00 79.00 147 ARG A C 1
ATOM 1205 O O . ARG A 1 147 ? -0.190 -21.973 -5.213 1.00 79.00 147 ARG A O 1
ATOM 1212 N N . LEU A 1 148 ? -1.288 -22.752 -3.411 1.00 81.81 148 LEU A N 1
ATOM 1213 C CA . LEU A 1 148 ? -2.254 -21.657 -3.277 1.00 81.81 148 LEU A CA 1
ATOM 1214 C C . LEU A 1 148 ? -1.821 -20.556 -2.286 1.00 81.81 148 LEU A C 1
ATOM 1216 O O . LEU A 1 148 ? -2.561 -19.586 -2.102 1.00 81.81 148 LEU A O 1
ATOM 1220 N N . ASP A 1 149 ? -0.627 -20.649 -1.693 1.00 77.94 149 ASP A N 1
ATOM 1221 C CA . ASP A 1 149 ? -0.130 -19.646 -0.747 1.00 77.94 149 ASP A CA 1
ATOM 1222 C C . ASP A 1 149 ? 0.051 -18.254 -1.380 1.00 77.94 149 ASP A C 1
ATOM 1224 O O . ASP A 1 149 ? 0.347 -18.087 -2.572 1.00 77.94 149 ASP A O 1
ATOM 1228 N N . GLY A 1 150 ? -0.109 -17.221 -0.544 1.00 72.31 150 GLY A N 1
ATOM 1229 C CA . GLY A 1 150 ? 0.023 -15.811 -0.930 1.00 72.31 150 GLY A CA 1
ATOM 1230 C C . GLY A 1 150 ? -1.258 -15.156 -1.461 1.00 72.31 150 GLY A C 1
ATOM 1231 O O . GLY A 1 150 ? -1.208 -14.030 -1.964 1.00 72.31 150 GLY A O 1
ATOM 1232 N N . ILE A 1 151 ? -2.410 -15.825 -1.358 1.00 78.50 151 ILE A N 1
ATOM 1233 C CA . ILE A 1 151 ? -3.724 -15.221 -1.611 1.00 78.50 151 ILE A CA 1
ATOM 1234 C C . ILE A 1 151 ? -4.254 -14.646 -0.295 1.00 78.50 151 ILE A C 1
ATOM 1236 O O . ILE A 1 151 ? -4.533 -15.381 0.650 1.00 78.50 151 ILE A O 1
ATOM 1240 N N . ALA A 1 152 ? -4.378 -13.318 -0.232 1.00 77.56 152 ALA A N 1
ATOM 1241 C CA . ALA A 1 152 ? -4.843 -12.630 0.965 1.00 77.56 152 ALA A CA 1
ATOM 1242 C C . ALA A 1 152 ? -6.275 -13.059 1.324 1.00 77.56 152 ALA A C 1
ATOM 1244 O O . ALA A 1 152 ? -7.177 -13.037 0.487 1.00 77.56 152 ALA A O 1
ATOM 1245 N N . ARG A 1 153 ? -6.478 -13.449 2.589 1.00 80.81 153 ARG A N 1
ATOM 1246 C CA . ARG A 1 153 ? -7.789 -13.881 3.107 1.00 80.81 153 ARG A CA 1
ATOM 1247 C C . ARG A 1 153 ? -8.782 -12.727 3.233 1.00 80.81 153 ARG A C 1
ATOM 1249 O O . ARG A 1 153 ? -9.975 -12.986 3.261 1.00 80.81 153 ARG A O 1
ATOM 1256 N N . THR A 1 154 ? -8.277 -11.497 3.296 1.00 77.50 154 THR A N 1
ATOM 1257 C CA . THR A 1 154 ? -9.045 -10.249 3.396 1.00 77.50 154 THR A CA 1
ATOM 1258 C C . THR A 1 154 ? -9.598 -9.762 2.059 1.00 77.50 154 THR A C 1
ATOM 1260 O O . THR A 1 154 ? -10.338 -8.786 2.042 1.00 77.50 154 THR A O 1
ATOM 1263 N N . LEU A 1 155 ? -9.252 -10.410 0.940 1.00 78.19 155 LEU A N 1
ATOM 1264 C CA . LEU A 1 155 ? -9.860 -10.085 -0.347 1.00 78.19 155 LEU A CA 1
ATOM 1265 C C . LEU A 1 155 ? -11.375 -10.350 -0.301 1.00 78.19 155 LEU A C 1
ATOM 1267 O O . LEU A 1 155 ? -11.780 -11.359 0.289 1.00 78.19 155 LEU A O 1
ATOM 1271 N N . PRO A 1 156 ? -12.191 -9.518 -0.976 1.00 85.06 156 PRO A N 1
ATOM 1272 C CA . PRO A 1 156 ? -13.601 -9.814 -1.206 1.00 85.06 156 PRO A CA 1
ATOM 1273 C C . PRO A 1 156 ? -13.779 -11.230 -1.753 1.00 85.06 156 PRO A C 1
ATOM 1275 O O . PRO A 1 156 ? -12.954 -11.700 -2.544 1.00 85.06 156 PRO A O 1
ATOM 1278 N N . ALA A 1 157 ? -14.855 -11.906 -1.346 1.00 88.06 157 ALA A N 1
ATOM 1279 C CA . ALA A 1 157 ? -15.053 -13.331 -1.616 1.00 88.06 157 ALA A CA 1
ATOM 1280 C C . ALA A 1 157 ? -14.891 -13.684 -3.106 1.00 88.06 157 ALA A C 1
ATOM 1282 O O . ALA A 1 157 ? -14.153 -14.614 -3.428 1.00 88.06 157 ALA A O 1
ATOM 1283 N N . MET A 1 158 ? -15.483 -12.887 -4.002 1.00 89.69 158 MET A N 1
ATOM 1284 C CA . MET A 1 158 ? -15.405 -13.095 -5.454 1.00 89.69 158 MET A CA 1
ATOM 1285 C C . MET A 1 158 ? -13.983 -12.923 -6.003 1.00 89.69 158 MET A C 1
ATOM 1287 O O . MET A 1 158 ? -13.464 -13.825 -6.655 1.00 89.69 158 MET A O 1
ATOM 1291 N N . ALA A 1 159 ? -13.304 -11.820 -5.671 1.00 83.94 159 ALA A N 1
ATOM 1292 C CA . ALA A 1 159 ? -11.922 -11.580 -6.099 1.00 83.94 159 ALA A CA 1
ATOM 1293 C C . ALA A 1 159 ? -10.961 -12.652 -5.554 1.00 83.94 159 ALA A C 1
ATOM 1295 O O . ALA A 1 159 ? -10.015 -13.081 -6.222 1.00 83.94 159 ALA A O 1
ATOM 1296 N N . ARG A 1 160 ? -11.207 -13.118 -4.324 1.00 89.50 160 ARG A N 1
ATOM 1297 C CA . ARG A 1 160 ? -10.446 -14.211 -3.720 1.00 89.50 160 ARG A CA 1
ATOM 1298 C C . ARG A 1 160 ? -10.681 -15.530 -4.456 1.00 89.50 160 ARG A C 1
ATOM 1300 O O . ARG A 1 160 ? -9.702 -16.220 -4.738 1.00 89.50 160 ARG A O 1
ATOM 1307 N N . ALA A 1 161 ? -11.936 -15.868 -4.756 1.00 91.00 161 ALA A N 1
ATOM 1308 C CA . ALA A 1 161 ? -12.312 -17.077 -5.485 1.00 91.00 161 ALA A CA 1
ATOM 1309 C C . ALA A 1 161 ? -11.676 -17.102 -6.880 1.00 91.00 161 ALA A C 1
ATOM 1311 O O . ALA A 1 161 ? -10.994 -18.066 -7.224 1.00 91.00 161 ALA A O 1
ATOM 1312 N N . GLU A 1 162 ? -11.776 -16.003 -7.626 1.00 90.62 162 GLU A N 1
ATOM 1313 C CA . GLU A 1 162 ? -11.158 -15.868 -8.946 1.00 90.62 162 GLU A CA 1
ATOM 1314 C C . GLU A 1 162 ? -9.632 -16.048 -8.878 1.00 90.62 162 GLU A C 1
ATOM 1316 O O . GLU A 1 162 ? -9.033 -16.772 -9.676 1.00 90.62 162 GLU A O 1
ATOM 1321 N N . LYS A 1 163 ? -8.969 -15.435 -7.889 1.00 86.12 163 LYS A N 1
ATOM 1322 C CA . LYS A 1 163 ? -7.513 -15.554 -7.719 1.00 86.12 163 LYS A CA 1
ATOM 1323 C C . LYS A 1 163 ? -7.081 -16.973 -7.341 1.00 86.12 163 LYS A C 1
ATOM 1325 O O . LYS A 1 163 ? -6.020 -17.415 -7.789 1.00 86.12 163 LYS A O 1
ATOM 1330 N N . LEU A 1 164 ? -7.879 -17.674 -6.530 1.00 90.56 164 LEU A N 1
ATOM 1331 C CA . LEU A 1 164 ? -7.673 -19.088 -6.198 1.00 90.56 164 LEU A CA 1
ATOM 1332 C C . LEU A 1 164 ? -7.782 -19.954 -7.453 1.00 90.56 164 LEU A C 1
ATOM 1334 O O . LEU A 1 164 ? -6.840 -20.688 -7.752 1.00 90.56 164 LEU A O 1
ATOM 1338 N N . GLN A 1 165 ? -8.866 -19.801 -8.215 1.00 91.12 165 GLN A N 1
ATOM 1339 C CA . GLN A 1 165 ? -9.112 -20.540 -9.455 1.00 91.12 165 GLN A CA 1
ATOM 1340 C C . GLN A 1 165 ? -8.006 -20.288 -10.486 1.00 91.12 165 GLN A C 1
ATOM 1342 O O . GLN A 1 165 ? -7.355 -21.231 -10.925 1.00 91.12 165 GLN A O 1
ATOM 1347 N N . LYS A 1 166 ? -7.660 -19.022 -10.767 1.00 87.88 166 LYS A N 1
ATOM 1348 C CA . LYS A 1 166 ? -6.555 -18.663 -11.678 1.00 87.88 166 LYS A CA 1
ATOM 1349 C C . LYS A 1 166 ? -5.220 -19.283 -11.269 1.00 87.88 166 LYS A C 1
ATOM 1351 O O . LYS A 1 166 ? -4.386 -19.580 -12.124 1.00 87.88 166 LYS A O 1
ATOM 1356 N N . ARG A 1 167 ? -4.963 -19.439 -9.967 1.00 87.44 167 ARG A N 1
ATOM 1357 C CA . ARG A 1 167 ? -3.720 -20.047 -9.481 1.00 87.44 167 ARG A CA 1
ATOM 1358 C C . ARG A 1 167 ? -3.742 -21.567 -9.577 1.00 87.44 167 ARG A C 1
ATOM 1360 O O . ARG A 1 167 ? -2.715 -22.144 -9.922 1.00 87.44 167 ARG A O 1
ATOM 1367 N N . ALA A 1 168 ? -4.884 -22.192 -9.320 1.00 89.94 168 ALA A N 1
ATOM 1368 C CA . ALA A 1 168 ? -5.077 -23.620 -9.533 1.00 89.94 168 ALA A CA 1
ATOM 1369 C C . ALA A 1 168 ? -4.938 -23.981 -11.027 1.00 89.94 168 ALA A C 1
ATOM 1371 O O . ALA A 1 168 ? -4.172 -24.884 -11.372 1.00 89.94 168 ALA A O 1
ATOM 1372 N N . ALA A 1 169 ? -5.530 -23.172 -11.910 1.00 90.06 169 ALA A N 1
ATOM 1373 C CA . ALA A 1 169 ? -5.473 -23.341 -13.359 1.00 90.06 169 ALA A CA 1
ATOM 1374 C C . ALA A 1 169 ? -4.041 -23.324 -13.918 1.00 90.06 169 ALA A C 1
ATOM 1376 O O . ALA A 1 169 ? -3.686 -24.143 -14.763 1.00 90.06 169 ALA A O 1
ATOM 1377 N N . ARG A 1 170 ? -3.152 -22.476 -13.373 1.00 86.06 170 ARG A N 1
ATOM 1378 C CA . ARG A 1 170 ? -1.711 -22.464 -13.727 1.00 86.06 170 ARG A CA 1
ATOM 1379 C C . ARG A 1 170 ? -0.996 -23.793 -13.473 1.00 86.06 170 ARG A C 1
ATOM 1381 O O . ARG A 1 170 ? 0.096 -24.002 -13.992 1.00 86.06 170 ARG A O 1
ATOM 1388 N N . HIS A 1 171 ? -1.576 -24.662 -12.653 1.00 87.44 171 HIS A N 1
ATOM 1389 C CA . HIS A 1 171 ? -1.058 -25.989 -12.346 1.00 87.44 171 HIS A CA 1
ATOM 1390 C C . HIS A 1 171 ? -1.887 -27.112 -12.985 1.00 87.44 171 HIS A C 1
ATOM 1392 O O . HIS A 1 171 ? -1.759 -28.260 -12.565 1.00 87.44 171 HIS A O 1
ATOM 1398 N N . GLY A 1 172 ? -2.709 -26.789 -13.989 1.00 90.06 172 GLY A N 1
ATOM 1399 C CA . GLY A 1 172 ? -3.554 -27.746 -14.702 1.00 90.06 172 GLY A CA 1
ATOM 1400 C C . GLY A 1 172 ? -4.805 -28.166 -13.934 1.00 90.06 172 GLY A C 1
ATOM 1401 O O . GLY A 1 172 ? -5.467 -29.112 -14.342 1.00 90.06 172 GLY A O 1
ATOM 1402 N N . PHE A 1 173 ? -5.122 -27.494 -12.823 1.00 93.56 173 PHE A N 1
ATOM 1403 C CA . PHE A 1 173 ? -6.358 -27.717 -12.081 1.00 93.56 173 PHE A CA 1
ATOM 1404 C C . PHE A 1 173 ? -7.399 -26.688 -12.527 1.00 93.56 173 PHE A C 1
ATOM 1406 O O . PHE A 1 173 ? -7.572 -25.649 -11.888 1.00 93.56 173 PHE A O 1
ATOM 1413 N N . ASP A 1 174 ? -8.012 -26.959 -13.675 1.00 94.25 174 ASP A N 1
ATOM 1414 C CA . ASP A 1 174 ? -9.115 -26.185 -14.241 1.00 94.25 174 ASP A CA 1
ATOM 1415 C C . ASP A 1 174 ? -10.032 -27.104 -15.054 1.00 94.25 174 ASP A C 1
ATOM 1417 O O . ASP A 1 174 ? -9.644 -28.218 -15.422 1.00 94.25 174 ASP A O 1
ATOM 1421 N N . TRP A 1 175 ? -11.240 -26.636 -15.340 1.00 93.38 175 TRP A N 1
ATOM 1422 C CA . TRP A 1 175 ? -12.179 -27.361 -16.183 1.00 93.38 175 TRP A CA 1
ATOM 1423 C C . TRP A 1 175 ? -11.750 -27.263 -17.654 1.00 93.38 175 TRP A C 1
ATOM 1425 O O . TRP A 1 175 ? -11.446 -26.167 -18.126 1.00 93.38 175 TRP A O 1
ATOM 1435 N N . PRO A 1 176 ? -11.726 -28.378 -18.405 1.00 89.94 176 PRO A N 1
ATOM 1436 C CA . PRO A 1 176 ? -11.367 -28.348 -19.823 1.00 89.94 176 PRO A CA 1
ATOM 1437 C C . PRO A 1 176 ? -12.459 -27.706 -20.691 1.00 89.94 176 PRO A C 1
ATOM 1439 O O . PRO A 1 176 ? -12.154 -27.157 -21.744 1.00 89.94 176 PRO A O 1
ATOM 1442 N N . ASP A 1 177 ? -13.712 -27.755 -20.229 1.00 93.25 177 ASP A N 1
ATOM 1443 C CA . ASP A 1 177 ? -14.902 -27.278 -20.927 1.00 93.25 177 ASP A CA 1
ATOM 1444 C C . ASP A 1 177 ? -15.852 -26.575 -19.951 1.00 93.25 177 ASP A C 1
ATOM 1446 O O . ASP A 1 177 ? -15.813 -26.802 -18.741 1.00 93.25 177 ASP A O 1
ATOM 1450 N N . ILE A 1 178 ? -16.753 -25.747 -20.483 1.00 94.06 178 ILE A N 1
ATOM 1451 C CA . ILE A 1 178 ? -17.697 -24.967 -19.669 1.00 94.06 178 ILE A CA 1
ATOM 1452 C C . ILE A 1 178 ? -18.887 -25.789 -19.151 1.00 94.06 178 ILE A C 1
ATOM 1454 O O . ILE A 1 178 ? -19.448 -25.458 -18.112 1.00 94.06 178 ILE A O 1
ATOM 1458 N N . ALA A 1 179 ? -19.292 -26.857 -19.848 1.00 96.12 179 ALA A N 1
ATOM 1459 C CA . ALA A 1 179 ? -20.482 -27.627 -19.470 1.00 96.12 179 ALA A CA 1
ATOM 1460 C C . ALA A 1 179 ? -20.379 -28.246 -18.055 1.00 96.12 179 ALA A C 1
ATOM 1462 O O . ALA A 1 179 ? -21.278 -27.991 -17.255 1.00 96.12 179 ALA A O 1
ATOM 1463 N N . PRO A 1 180 ? -19.263 -28.903 -17.669 1.00 94.56 180 PRO A N 1
ATOM 1464 C CA . PRO A 1 180 ? -19.080 -29.397 -16.300 1.00 94.56 180 PRO A CA 1
ATOM 1465 C C . PRO A 1 180 ? -19.132 -28.313 -15.210 1.00 94.56 180 PRO A C 1
ATOM 1467 O O . PRO A 1 180 ? -19.471 -28.605 -14.066 1.00 94.56 180 PRO A O 1
ATOM 1470 N N . VAL A 1 181 ? -18.820 -27.054 -15.546 1.00 94.88 181 VAL A N 1
ATOM 1471 C CA . VAL A 1 181 ? -18.927 -25.925 -14.604 1.00 94.88 181 VAL A CA 1
ATOM 1472 C C . VAL A 1 181 ? -20.388 -25.649 -14.260 1.00 94.88 181 VAL A C 1
ATOM 1474 O O . VAL A 1 181 ? -20.715 -25.427 -13.095 1.00 94.88 181 VAL A O 1
ATOM 1477 N N . PHE A 1 182 ? -21.273 -25.680 -15.261 1.00 97.25 182 PHE A N 1
ATOM 1478 C CA . PHE A 1 182 ? -22.708 -25.539 -15.029 1.00 97.25 182 PHE A CA 1
ATOM 1479 C C . PHE A 1 182 ? -23.266 -26.734 -14.264 1.00 97.25 182 PHE A C 1
ATOM 1481 O O . PHE A 1 182 ? -24.068 -26.524 -13.360 1.00 97.25 182 PHE A O 1
ATOM 1488 N N . ASP A 1 183 ? -22.830 -27.956 -14.570 1.00 96.81 183 ASP A N 1
ATOM 1489 C CA . ASP A 1 183 ? -23.261 -29.145 -13.827 1.00 96.81 183 ASP A CA 1
ATOM 1490 C C . ASP A 1 183 ? -22.906 -29.017 -12.338 1.00 96.81 183 ASP A C 1
ATOM 1492 O O . ASP A 1 183 ? -23.774 -29.183 -11.482 1.00 96.81 183 ASP A O 1
ATOM 1496 N N . LYS A 1 184 ? -21.671 -28.592 -12.026 1.00 96.81 184 LYS A N 1
ATOM 1497 C CA . LYS A 1 184 ? -21.243 -28.367 -10.639 1.00 96.81 184 LYS A CA 1
ATOM 1498 C C . LYS A 1 184 ? -22.023 -27.240 -9.957 1.00 96.81 184 LYS A C 1
ATOM 1500 O O . LYS A 1 184 ? -22.309 -27.329 -8.771 1.00 96.81 184 LYS A O 1
ATOM 1505 N N . LEU A 1 185 ? -22.412 -26.189 -10.681 1.00 96.38 185 LEU A N 1
ATOM 1506 C CA . LEU A 1 185 ? -23.259 -25.134 -10.114 1.00 96.38 185 LEU A CA 1
ATOM 1507 C C . LEU A 1 185 ? -24.644 -25.665 -9.709 1.00 96.38 185 LEU A C 1
ATOM 1509 O O . LEU A 1 185 ? -25.149 -25.286 -8.656 1.00 96.38 185 LEU A O 1
ATOM 1513 N N . HIS A 1 186 ? -25.254 -26.523 -10.532 1.00 97.81 186 HIS A N 1
ATOM 1514 C CA . HIS A 1 186 ? -26.539 -27.141 -10.196 1.00 97.81 186 HIS A CA 1
ATOM 1515 C C . HIS A 1 186 ? -26.409 -28.082 -8.992 1.00 97.81 186 HIS A C 1
ATOM 1517 O O . HIS A 1 186 ? -27.245 -28.015 -8.096 1.00 97.81 186 HIS A O 1
ATOM 1523 N N . GLU A 1 187 ? -25.334 -28.873 -8.929 1.00 97.44 187 GLU A N 1
ATOM 1524 C CA . GLU A 1 187 ? -25.012 -29.734 -7.782 1.00 97.44 187 GLU A CA 1
ATOM 1525 C C . GLU A 1 187 ? -24.942 -28.935 -6.468 1.00 97.44 187 GLU A C 1
ATOM 1527 O O . GLU A 1 187 ? -25.636 -29.273 -5.517 1.00 97.44 187 GLU A O 1
ATOM 1532 N N . GLU A 1 188 ? -24.199 -27.821 -6.422 1.00 97.25 188 GLU A N 1
ATOM 1533 C CA . GLU A 1 188 ? -24.081 -26.984 -5.210 1.00 97.25 188 GLU A CA 1
ATOM 1534 C C . GLU A 1 188 ? -25.412 -26.321 -4.806 1.00 97.25 188 GLU A C 1
ATOM 1536 O O . GLU A 1 188 ? -25.681 -26.101 -3.624 1.00 97.25 188 GLU A O 1
ATOM 1541 N N . ILE A 1 189 ? -26.268 -25.989 -5.782 1.00 97.56 189 ILE A N 1
ATOM 1542 C CA . ILE A 1 189 ? -27.621 -25.479 -5.513 1.00 97.56 189 ILE A CA 1
ATOM 1543 C C . ILE A 1 189 ? -28.478 -26.566 -4.860 1.00 97.56 189 ILE A C 1
ATOM 1545 O O . ILE A 1 189 ? -29.256 -26.261 -3.956 1.00 97.56 189 ILE A O 1
ATOM 1549 N N . ASP A 1 190 ? -28.366 -27.808 -5.323 1.00 97.69 190 ASP A N 1
ATOM 1550 C CA . ASP A 1 190 ? -29.122 -28.929 -4.775 1.00 97.69 190 ASP A CA 1
ATOM 1551 C C . ASP A 1 190 ? -28.606 -29.320 -3.379 1.00 97.69 190 ASP A C 1
ATOM 1553 O O . ASP A 1 190 ? -29.419 -29.436 -2.464 1.00 97.69 190 ASP A O 1
ATOM 1557 N N . GLU A 1 191 ? -27.286 -29.356 -3.155 1.00 97.06 191 GLU A N 1
ATOM 1558 C CA . GLU A 1 191 ? -26.691 -29.539 -1.817 1.00 97.06 191 GLU A CA 1
ATOM 1559 C C . GLU A 1 191 ? -27.160 -28.463 -0.822 1.00 97.06 191 GLU A C 1
ATOM 1561 O O . GLU A 1 191 ? -27.481 -28.756 0.334 1.00 97.06 191 GLU A O 1
ATOM 1566 N N . LEU A 1 192 ? -27.251 -27.202 -1.265 1.00 96.19 192 LEU A N 1
ATOM 1567 C CA . LEU A 1 192 ? -27.753 -26.109 -0.431 1.00 96.19 192 LEU A CA 1
ATOM 1568 C C . LEU A 1 192 ? -29.228 -26.302 -0.047 1.00 96.19 192 LEU A C 1
ATOM 1570 O O . LEU A 1 192 ? -29.601 -25.994 1.087 1.00 96.19 192 LEU A O 1
ATOM 1574 N N . LYS A 1 193 ? -30.070 -26.794 -0.969 1.00 96.50 193 LYS A N 1
ATOM 1575 C CA . LYS A 1 193 ? -31.480 -27.104 -0.670 1.00 96.50 193 LYS A CA 1
ATOM 1576 C C . LYS A 1 193 ? -31.582 -28.232 0.350 1.00 96.50 193 LYS A C 1
ATOM 1578 O O . LYS A 1 193 ? -32.309 -28.083 1.326 1.00 96.50 193 LYS A O 1
ATOM 1583 N N .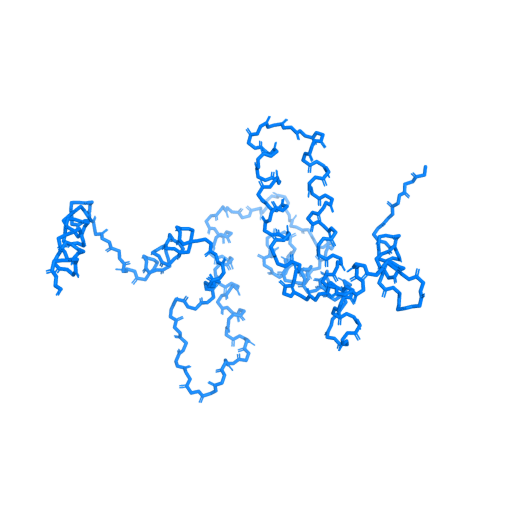 GLU A 1 194 ? -30.829 -29.314 0.158 1.00 96.75 194 GLU A N 1
ATOM 1584 C CA . GLU A 1 194 ? -30.810 -30.452 1.083 1.00 96.75 194 GLU A CA 1
ATOM 1585 C C . GLU A 1 194 ? -30.400 -30.023 2.499 1.00 96.75 194 GLU A C 1
ATOM 1587 O O . GLU A 1 194 ? -31.052 -30.395 3.472 1.00 96.75 194 GLU A O 1
ATOM 1592 N N . ALA A 1 195 ? -29.367 -29.182 2.623 1.00 95.56 195 ALA A N 1
ATOM 1593 C CA . ALA A 1 195 ? -28.912 -28.663 3.913 1.00 95.56 195 ALA A CA 1
ATOM 1594 C C . ALA A 1 195 ? -29.914 -27.708 4.586 1.00 95.56 195 ALA A C 1
ATOM 1596 O O . ALA A 1 195 ? -29.895 -27.574 5.807 1.00 95.56 195 ALA A O 1
ATOM 1597 N N . TRP A 1 196 ? -30.759 -27.020 3.811 1.00 91.19 196 TRP A N 1
ATOM 1598 C CA . TRP A 1 196 ? -31.809 -26.139 4.333 1.00 91.19 196 TRP A CA 1
ATOM 1599 C C . TRP A 1 196 ? -33.037 -26.911 4.832 1.00 91.19 196 TRP A C 1
ATOM 1601 O O . TRP A 1 196 ? -33.722 -26.461 5.750 1.00 91.19 196 TRP A O 1
ATOM 1611 N N . GLU A 1 197 ? -33.345 -28.046 4.203 1.00 89.44 197 GLU A N 1
ATOM 1612 C CA . GLU A 1 197 ? -34.478 -28.905 4.566 1.00 89.44 197 GLU A CA 1
ATOM 1613 C C . GLU A 1 197 ? -34.182 -29.848 5.750 1.00 89.44 197 GLU A C 1
ATOM 1615 O O . GLU A 1 197 ? -35.121 -30.412 6.320 1.00 89.44 197 GLU A O 1
ATOM 1620 N N . ALA A 1 198 ? -32.905 -30.004 6.120 1.00 71.00 198 ALA A N 1
ATOM 1621 C CA . ALA A 1 198 ? -32.418 -30.811 7.245 1.00 71.00 198 ALA A CA 1
ATOM 1622 C C . ALA A 1 198 ? -32.527 -30.099 8.608 1.00 71.00 198 ALA A C 1
ATOM 1624 O O . ALA A 1 198 ? -32.861 -30.796 9.598 1.00 71.00 198 ALA A O 1
#

Foldseek 3Di:
DDDDVVNLLVVLCQLCPPPRHPPVLVPDDLVNLVVVLVVLVVQLVVCVVVVVVVSNVVSVVSNVSSVSSNQSNCVVVVNHHPVRVVVVVLQVVLQLPCLQNVPSDPPRGDDPVDRDDPVVSVVSNVVSVVVVVVPDDPDPPPDDDDLQPPQDPPDDPVVSVVSSQVSCVVVVNHDPDCPVVVVVVVVVVVVVVVVVVD

pLDDT: mean 91.15, std 10.27, range [45.66, 98.56]

Radius of gyration: 22.75 Å; chains: 1; bounding box: 57×58×54 Å